Protein AF-A0AAN7K3E7-F1 (afdb_monomer)

pLDDT: mean 81.69, std 17.11, range [35.66, 95.12]

Mean predicted aligned error: 12.79 Å

Nearest PDB structures (foldseek):
  3ucs-assembly1_D  TM=9.337E-01  e=6.675E-03  Escherichia coli K-12
  3ucs-assembly1_C  TM=9.709E-01  e=1.373E-02  Escherichia coli K-12
  4j80-assembly2_D  TM=8.784E-01  e=2.300E-02  Thermus thermophilus HB8
  8j07-assembly1_u  TM=8.330E-01  e=2.549E-02  Homo sapiens
  8j07-assembly1_v  TM=8.304E-01  e=2.549E-02  Homo sapiens

Foldseek 3Di:
DDDDDDDDDDDDPPPDDPPPDDDPPVVVVVVVVVVVLLVVLLVCVVVLVLVVSQVSLVVVCVVCVVDLQSVLSNLQSQLSVQQDADLLRHRPLCSNLVHDPPDDLVSSVVSLVVSCVSLVVVRHVHPCSV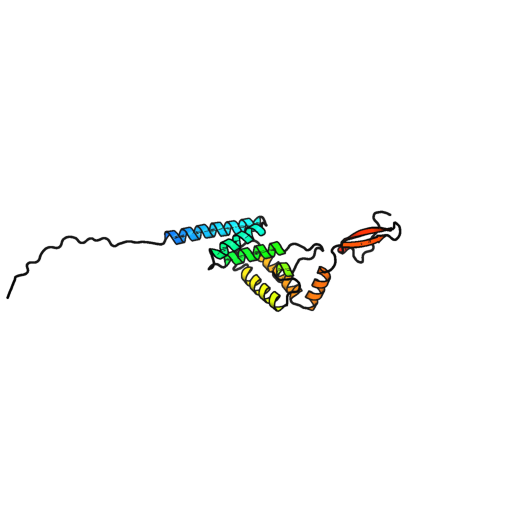VSNVSNVVSCVQCNDPVSVVVVSVSNPDDQWDWDADPPPRDIDIDGCVCPPPDDDDPVD

Sequence (189 aa):
MVVVMLPYHSPSNSRLPLMEFPPQQQIAADDDLMDIILHRCVELLTIRDFAKCRVYAIACRKMYSRHLWPLQALAVADVLAAGKRLANGHPDWYAILLAEKYAQLDALRSNFMKLIYLLDPRANKFPFSHSAMESVMMAWRVLSDPTSKEKYDMEVAAPATFYTLCPYCHYIIEYEFVYKDLCLQCPIC

Radius of gyration: 32.18 Å; Cα contacts (8 Å, |Δi|>4): 181; chains: 1; bounding box: 90×73×93 Å

Organism: NCBI:txid236973

Structure (mmCIF, N/CA/C/O backbone):
data_AF-A0AAN7K3E7-F1
#
_entry.id   AF-A0AAN7K3E7-F1
#
loop_
_atom_site.group_PDB
_atom_site.id
_atom_site.type_symbol
_atom_site.label_atom_id
_atom_site.label_alt_id
_atom_site.label_comp_id
_atom_site.label_asym_id
_atom_site.label_entity_id
_atom_site.label_seq_id
_atom_site.pdbx_PDB_ins_code
_atom_site.Cartn_x
_atom_site.Cartn_y
_atom_site.Cartn_z
_atom_site.occupancy
_atom_site.B_iso_or_equiv
_atom_site.auth_seq_id
_atom_site.auth_comp_id
_atom_site.auth_asym_id
_atom_site.auth_atom_id
_atom_site.pdbx_PDB_model_num
ATOM 1 N N . MET A 1 1 ? 54.327 -45.337 -66.193 1.00 41.38 1 MET A N 1
ATOM 2 C CA . MET A 1 1 ? 55.528 -45.321 -65.336 1.00 41.38 1 MET A CA 1
ATOM 3 C C . MET A 1 1 ? 56.244 -44.004 -65.612 1.00 41.38 1 MET A C 1
ATOM 5 O O . MET A 1 1 ? 56.538 -43.739 -66.766 1.00 41.38 1 MET A O 1
ATOM 9 N N . VAL A 1 2 ? 56.404 -43.187 -64.565 1.00 36.59 2 VAL A N 1
ATOM 10 C CA . VAL A 1 2 ? 57.160 -41.918 -64.464 1.00 36.59 2 VAL A CA 1
ATOM 11 C C . VAL A 1 2 ? 56.713 -40.742 -65.354 1.00 36.59 2 VAL A C 1
ATOM 13 O O . VAL A 1 2 ? 57.234 -40.528 -66.441 1.00 36.59 2 VAL A O 1
ATOM 16 N N . VAL A 1 3 ? 55.804 -39.911 -64.828 1.00 39.75 3 VAL A N 1
ATOM 17 C CA . VAL A 1 3 ? 55.690 -38.496 -65.224 1.00 39.75 3 VAL A CA 1
ATOM 18 C C . VAL A 1 3 ? 56.328 -37.671 -64.109 1.00 39.75 3 VAL A C 1
ATOM 20 O O . VAL A 1 3 ? 55.972 -37.808 -62.940 1.00 39.75 3 VAL A O 1
ATOM 23 N N . VAL A 1 4 ? 57.330 -36.884 -64.486 1.00 42.38 4 VAL A N 1
ATOM 24 C CA . VAL A 1 4 ? 58.170 -36.059 -63.615 1.00 42.38 4 VAL A CA 1
ATOM 25 C C . VAL A 1 4 ? 57.360 -34.844 -63.150 1.00 42.38 4 VAL A C 1
ATOM 27 O O . VAL A 1 4 ? 56.942 -34.032 -63.970 1.00 42.38 4 VAL A O 1
ATOM 30 N N . MET A 1 5 ? 57.124 -34.722 -61.841 1.00 38.75 5 MET A N 1
ATOM 31 C CA . MET A 1 5 ? 56.510 -33.540 -61.226 1.00 38.75 5 MET A CA 1
ATOM 32 C C . MET A 1 5 ? 57.589 -32.475 -60.990 1.00 38.75 5 MET A C 1
ATOM 34 O O . MET A 1 5 ? 58.449 -32.643 -60.127 1.00 38.75 5 MET A O 1
ATOM 38 N N . LEU A 1 6 ? 57.548 -31.385 -61.758 1.00 41.97 6 LEU A N 1
ATOM 39 C CA . LEU A 1 6 ? 58.288 -30.155 -61.455 1.00 41.97 6 LEU A CA 1
ATOM 40 C C . LEU A 1 6 ? 57.527 -29.321 -60.404 1.00 41.97 6 LEU A C 1
ATOM 42 O O . LEU A 1 6 ? 56.294 -29.330 -60.404 1.00 41.97 6 LEU A O 1
ATOM 46 N N . PRO A 1 7 ? 58.227 -28.578 -59.524 1.00 41.50 7 PRO A N 1
ATOM 47 C CA . PRO A 1 7 ? 57.599 -27.795 -58.467 1.00 41.50 7 PRO A CA 1
ATOM 48 C C . PRO A 1 7 ? 57.036 -26.490 -59.042 1.00 41.50 7 PRO A C 1
ATOM 50 O O . PRO A 1 7 ? 57.784 -25.589 -59.419 1.00 41.50 7 PRO A O 1
ATOM 53 N N . TYR A 1 8 ? 55.708 -26.384 -59.113 1.00 35.66 8 TYR A N 1
ATOM 54 C CA . TYR A 1 8 ? 55.040 -25.145 -59.501 1.00 35.66 8 TYR A CA 1
ATOM 55 C C . TYR A 1 8 ? 54.843 -24.225 -58.293 1.00 35.66 8 TYR A C 1
ATOM 57 O O . TYR A 1 8 ? 54.349 -24.621 -57.240 1.00 35.66 8 TYR A O 1
ATOM 65 N N . HIS A 1 9 ? 55.274 -22.987 -58.507 1.00 40.22 9 HIS A N 1
ATOM 66 C CA . HIS A 1 9 ? 55.192 -21.820 -57.645 1.00 40.22 9 HIS A CA 1
ATOM 67 C C . HIS A 1 9 ? 53.830 -21.608 -56.976 1.00 40.22 9 HIS A C 1
ATOM 69 O O . HIS A 1 9 ? 52.780 -21.623 -57.617 1.00 40.22 9 HIS A O 1
ATOM 75 N N . SER A 1 10 ? 53.903 -21.253 -55.697 1.00 44.66 10 SER A N 1
ATOM 76 C CA . SER A 1 10 ? 52.889 -20.528 -54.941 1.00 44.66 10 SER A CA 1
ATOM 77 C C . SER A 1 10 ? 52.660 -19.135 -55.540 1.00 44.66 10 SER A C 1
ATOM 79 O O . SER A 1 10 ? 53.629 -18.424 -55.812 1.00 44.66 10 SER A O 1
ATOM 81 N N . PRO A 1 11 ? 51.404 -18.671 -55.598 1.00 40.12 11 PRO A N 1
ATOM 82 C CA . PRO A 1 11 ? 51.151 -17.280 -55.261 1.00 40.12 11 PRO A CA 1
ATOM 83 C C . PRO A 1 11 ? 50.063 -17.169 -54.187 1.00 40.12 11 PRO A C 1
ATOM 85 O O . PRO A 1 11 ? 48.955 -17.680 -54.324 1.00 40.12 11 PRO A O 1
ATOM 88 N N . SER A 1 12 ? 50.426 -16.477 -53.104 1.00 46.78 12 SER A N 1
ATOM 89 C CA . SER A 1 12 ? 49.565 -15.562 -52.344 1.00 46.78 12 SER A CA 1
ATOM 90 C C . SER A 1 12 ? 48.096 -15.969 -52.161 1.00 46.78 12 SER A C 1
ATOM 92 O O . SER A 1 12 ? 47.214 -15.494 -52.874 1.00 46.78 12 SER A O 1
ATOM 94 N N . ASN A 1 13 ? 47.814 -16.751 -51.117 1.00 39.47 13 ASN A N 1
ATOM 95 C CA . ASN A 1 13 ? 46.474 -16.833 -50.540 1.00 39.47 13 ASN A CA 1
ATOM 96 C C . ASN A 1 13 ? 46.452 -16.097 -49.194 1.00 39.47 13 ASN A C 1
ATOM 98 O O . ASN A 1 13 ? 46.364 -16.710 -48.135 1.00 39.47 13 ASN A O 1
ATOM 102 N N . SER A 1 14 ? 46.559 -14.768 -49.222 1.00 45.28 14 SER A N 1
ATOM 103 C CA . SER A 1 14 ? 46.185 -13.928 -48.082 1.00 45.28 14 SER A CA 1
ATOM 104 C C . SER A 1 14 ? 44.674 -13.683 -48.126 1.00 45.28 14 SER A C 1
ATOM 106 O O . SER A 1 14 ? 44.214 -12.574 -48.398 1.00 45.28 14 SER A O 1
ATOM 108 N N . ARG A 1 15 ? 43.882 -14.737 -47.892 1.00 47.56 15 ARG A N 1
ATOM 109 C CA . ARG A 1 15 ? 42.494 -14.566 -47.451 1.00 47.56 15 ARG A CA 1
ATOM 110 C C . ARG A 1 15 ? 42.555 -14.131 -45.994 1.00 47.56 15 ARG A C 1
ATOM 112 O O . ARG A 1 15 ? 42.812 -14.942 -45.110 1.00 47.56 15 ARG A O 1
ATOM 119 N N . LEU A 1 16 ? 42.383 -12.829 -45.783 1.00 44.78 16 LEU A N 1
ATOM 120 C CA . LEU A 1 16 ? 42.124 -12.255 -44.468 1.00 44.78 16 LEU A CA 1
ATOM 121 C C . LEU A 1 16 ? 40.959 -13.023 -43.808 1.00 44.78 16 LEU A C 1
ATOM 123 O O . LEU A 1 16 ? 39.992 -13.349 -44.504 1.00 44.78 16 LEU A O 1
ATOM 127 N N . PRO A 1 17 ? 41.036 -13.341 -42.505 1.00 42.59 17 PRO A N 1
ATOM 128 C CA . PRO A 1 17 ? 39.961 -14.036 -41.814 1.00 42.59 17 PRO A CA 1
ATOM 129 C C . PRO A 1 17 ? 38.707 -13.162 -41.788 1.00 42.59 17 PRO A C 1
ATOM 131 O O . PRO A 1 17 ? 38.793 -11.954 -41.570 1.00 42.59 17 PRO A O 1
ATOM 134 N N . LEU A 1 18 ? 37.546 -13.788 -41.972 1.00 46.84 18 LEU A N 1
ATOM 135 C CA . LEU A 1 18 ? 36.248 -13.203 -41.654 1.00 46.84 18 LEU A CA 1
ATOM 136 C C . LEU A 1 18 ? 36.244 -12.787 -40.173 1.00 46.84 18 LEU A C 1
ATOM 138 O O . LEU A 1 18 ? 36.056 -13.623 -39.294 1.00 46.84 18 LEU A O 1
ATOM 142 N N . MET A 1 19 ? 36.464 -11.503 -39.892 1.00 39.31 19 MET A N 1
ATOM 143 C CA . MET A 1 19 ? 36.042 -10.887 -38.635 1.00 39.31 19 MET A CA 1
ATOM 144 C C . MET A 1 19 ? 34.574 -10.492 -38.787 1.00 39.31 19 MET A C 1
ATOM 146 O O . MET A 1 19 ? 34.240 -9.327 -38.985 1.00 39.31 19 MET A O 1
ATOM 150 N N . GLU A 1 20 ? 33.687 -11.481 -38.710 1.00 40.28 20 GLU A N 1
ATOM 151 C CA . GLU A 1 20 ? 32.336 -11.204 -38.235 1.00 40.28 20 GLU A CA 1
ATOM 152 C C . GLU A 1 20 ? 32.424 -11.021 -36.718 1.00 40.28 20 GLU A C 1
ATOM 154 O O . GLU A 1 20 ? 32.496 -11.986 -35.962 1.00 40.28 20 GLU A O 1
ATOM 159 N N . PHE A 1 21 ? 32.463 -9.768 -36.270 1.00 46.81 21 PHE A N 1
ATOM 160 C CA . PHE A 1 21 ? 32.106 -9.430 -34.897 1.00 46.81 21 PHE A CA 1
ATOM 161 C C . PHE A 1 21 ? 30.632 -9.032 -34.872 1.00 46.81 21 PHE A C 1
ATOM 163 O O . PHE A 1 21 ? 30.253 -8.024 -35.468 1.00 46.81 21 PHE A O 1
ATOM 170 N N . PRO A 1 22 ? 29.794 -9.803 -34.171 1.00 48.09 22 PRO A N 1
ATOM 171 C CA . PRO A 1 22 ? 28.930 -9.183 -33.160 1.00 48.09 22 PRO A CA 1
ATOM 172 C C . PRO A 1 22 ? 28.848 -10.060 -31.886 1.00 48.09 22 PRO A C 1
ATOM 174 O O . PRO A 1 22 ? 29.102 -11.260 -31.984 1.00 48.09 22 PRO A O 1
ATOM 177 N N . PRO A 1 23 ? 28.507 -9.546 -30.677 1.00 46.34 23 PRO A N 1
ATOM 178 C CA . PRO A 1 23 ? 27.752 -8.325 -30.385 1.00 46.34 23 PRO A CA 1
ATOM 179 C C . PRO A 1 23 ? 28.318 -7.555 -29.162 1.00 46.34 23 PRO A C 1
ATOM 181 O O . PRO A 1 23 ? 27.872 -7.757 -28.036 1.00 46.34 23 PRO A O 1
ATOM 184 N N . GLN A 1 24 ? 29.287 -6.652 -29.335 1.00 47.62 24 GLN A N 1
ATOM 185 C CA . GLN A 1 24 ? 29.692 -5.763 -28.223 1.00 47.62 24 GLN A CA 1
ATOM 186 C C . GLN A 1 24 ? 28.879 -4.456 -28.177 1.00 47.62 24 GLN A C 1
ATOM 188 O O . GLN A 1 24 ? 28.712 -3.879 -27.109 1.00 47.62 24 GLN A O 1
ATOM 193 N N . GLN A 1 25 ? 28.280 -4.029 -29.296 1.00 46.00 25 GLN A N 1
ATOM 194 C CA . GLN A 1 25 ? 27.441 -2.820 -29.358 1.00 46.00 25 GLN A CA 1
ATOM 195 C C . GLN A 1 25 ? 26.026 -2.990 -28.786 1.00 46.00 25 G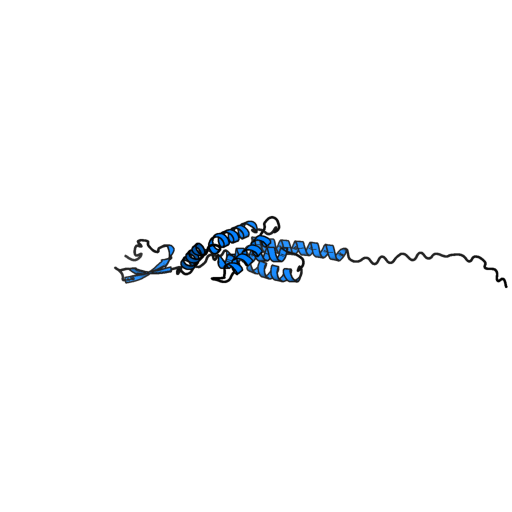LN A C 1
ATOM 197 O O . GLN A 1 25 ? 25.390 -1.996 -28.455 1.00 46.00 25 GLN A O 1
ATOM 202 N N . GLN A 1 26 ? 25.536 -4.222 -28.632 1.00 45.25 26 GLN A N 1
ATOM 203 C CA . GLN A 1 26 ? 24.213 -4.480 -28.047 1.00 45.25 26 GLN A CA 1
ATOM 204 C C . GLN A 1 26 ? 24.229 -4.443 -26.514 1.00 45.25 26 GLN A C 1
ATOM 206 O O . GLN A 1 26 ? 23.269 -3.987 -25.912 1.00 45.25 26 GLN A O 1
ATOM 211 N N . ILE A 1 27 ? 25.337 -4.854 -25.887 1.00 48.31 27 ILE A N 1
ATOM 212 C CA . ILE A 1 27 ? 25.463 -4.914 -24.421 1.00 48.31 27 ILE A CA 1
ATOM 213 C C . ILE A 1 27 ? 25.607 -3.502 -23.825 1.00 48.31 27 ILE A C 1
ATOM 215 O O . ILE A 1 27 ? 24.982 -3.199 -22.818 1.00 48.31 27 ILE A O 1
ATOM 219 N N . ALA A 1 28 ? 26.363 -2.612 -24.480 1.00 50.25 28 ALA A N 1
ATOM 220 C CA . ALA A 1 28 ? 26.551 -1.235 -24.011 1.00 50.25 28 ALA A CA 1
ATOM 221 C C . ALA A 1 28 ? 25.275 -0.375 -24.119 1.00 50.25 28 ALA A C 1
ATOM 223 O O . ALA A 1 28 ? 24.967 0.387 -23.210 1.00 50.25 28 ALA A O 1
ATOM 224 N N . ALA A 1 29 ? 24.500 -0.529 -25.200 1.00 55.78 29 ALA A N 1
ATOM 225 C CA . ALA A 1 29 ? 23.248 0.211 -25.377 1.00 55.78 29 ALA A CA 1
ATOM 226 C C . ALA A 1 29 ? 22.152 -0.223 -24.383 1.00 55.78 29 ALA A C 1
ATOM 228 O O . ALA A 1 29 ? 21.331 0.600 -23.975 1.00 55.78 29 ALA A O 1
ATOM 229 N N . ASP A 1 30 ? 22.145 -1.499 -23.984 1.00 59.09 30 ASP A N 1
ATOM 230 C CA . ASP A 1 30 ? 21.208 -2.023 -22.986 1.00 59.09 30 ASP A CA 1
ATOM 231 C C . ASP A 1 30 ? 21.541 -1.539 -21.561 1.00 59.09 30 ASP A C 1
ATOM 233 O O . ASP A 1 30 ? 20.615 -1.252 -20.797 1.00 59.09 30 ASP A O 1
ATOM 237 N N . ASP A 1 31 ? 22.827 -1.395 -21.214 1.00 65.00 31 ASP A N 1
ATOM 238 C CA . ASP A 1 31 ? 23.269 -0.855 -19.916 1.00 65.00 31 ASP A CA 1
ATOM 239 C C . ASP A 1 31 ? 22.975 0.654 -19.794 1.00 65.00 31 ASP A C 1
ATOM 241 O O . ASP A 1 31 ? 22.405 1.087 -18.790 1.00 65.00 31 ASP A O 1
ATOM 245 N N . ASP A 1 32 ? 23.233 1.445 -20.843 1.00 78.00 32 ASP A N 1
ATOM 246 C CA . ASP A 1 32 ? 22.889 2.877 -20.871 1.00 78.00 32 ASP A CA 1
ATOM 247 C C . ASP A 1 32 ? 21.369 3.098 -20.754 1.00 78.00 32 ASP A C 1
ATOM 249 O O . ASP A 1 32 ? 20.894 3.987 -20.038 1.00 78.00 32 ASP A O 1
ATOM 253 N N . LEU A 1 33 ? 20.573 2.262 -21.431 1.00 81.19 33 LEU A N 1
ATOM 254 C CA . LEU A 1 33 ? 19.117 2.296 -21.326 1.00 81.19 33 LEU A CA 1
ATOM 255 C C . LEU A 1 33 ? 18.645 1.902 -19.920 1.00 81.19 33 LEU A C 1
ATOM 257 O O . LEU A 1 33 ? 17.706 2.508 -19.398 1.00 81.19 33 LEU A O 1
ATOM 261 N N . MET A 1 34 ? 19.287 0.916 -19.289 1.00 82.06 34 MET A N 1
ATOM 262 C CA . MET A 1 34 ? 18.964 0.500 -17.925 1.00 82.06 34 MET A CA 1
ATOM 263 C C . MET A 1 34 ? 19.190 1.637 -16.927 1.00 82.06 34 MET A C 1
ATOM 265 O O . MET A 1 34 ? 18.309 1.897 -16.105 1.00 82.06 34 MET A O 1
ATOM 269 N N . ASP A 1 35 ? 20.303 2.360 -17.035 1.00 84.75 35 ASP A N 1
ATOM 270 C CA . ASP A 1 35 ? 20.601 3.504 -16.171 1.00 84.75 35 ASP A CA 1
ATOM 271 C C . ASP A 1 35 ? 19.594 4.648 -16.356 1.00 84.75 35 ASP A C 1
ATOM 273 O O . ASP A 1 35 ? 19.114 5.219 -15.371 1.00 84.75 35 ASP A O 1
ATOM 277 N N . ILE A 1 36 ? 19.176 4.930 -17.596 1.00 86.88 36 ILE A N 1
ATOM 278 C CA . ILE A 1 36 ? 18.116 5.911 -17.886 1.00 86.88 36 ILE A CA 1
ATOM 279 C C . ILE A 1 36 ? 16.799 5.513 -17.201 1.00 86.88 36 ILE A C 1
ATOM 281 O O . ILE A 1 36 ? 16.122 6.346 -16.589 1.00 86.88 36 ILE A O 1
ATOM 285 N N . ILE A 1 37 ? 16.428 4.235 -17.283 1.00 87.50 37 ILE A N 1
ATOM 286 C CA . ILE A 1 37 ? 15.191 3.710 -16.699 1.00 87.50 37 ILE A CA 1
ATOM 287 C C . ILE A 1 37 ? 15.249 3.743 -15.166 1.00 87.50 37 ILE A C 1
ATOM 289 O O . ILE A 1 37 ? 14.277 4.147 -14.517 1.00 87.50 37 ILE A O 1
ATOM 293 N N . LEU A 1 38 ? 16.384 3.363 -14.574 1.00 89.44 38 LEU A N 1
ATOM 294 C CA . LEU A 1 38 ? 16.612 3.440 -13.131 1.00 89.44 38 LEU A CA 1
ATOM 295 C C . LEU A 1 38 ? 16.514 4.885 -12.639 1.00 89.44 38 LEU A C 1
ATOM 297 O O . LEU A 1 38 ? 15.780 5.152 -11.685 1.00 89.44 38 LEU A O 1
ATOM 301 N N . HIS A 1 39 ? 17.175 5.822 -13.322 1.00 90.88 39 HIS A N 1
ATOM 302 C CA . HIS A 1 39 ? 17.102 7.246 -13.008 1.00 90.88 39 HIS A CA 1
ATOM 303 C C . HIS A 1 39 ? 15.656 7.753 -13.054 1.00 90.88 39 HIS A C 1
ATOM 305 O O . HIS A 1 39 ? 15.208 8.453 -12.144 1.00 90.88 39 HIS A O 1
ATOM 311 N N . ARG A 1 40 ? 14.881 7.347 -14.067 1.00 91.31 40 ARG A N 1
ATOM 312 C CA . ARG A 1 40 ? 13.475 7.748 -14.180 1.00 91.31 40 ARG A CA 1
ATOM 313 C C . ARG A 1 40 ? 12.615 7.215 -13.033 1.00 91.31 40 ARG A C 1
ATOM 315 O O . ARG A 1 40 ? 11.770 7.946 -12.524 1.00 91.31 40 ARG A O 1
ATOM 322 N N . CYS A 1 41 ? 12.826 5.973 -12.599 1.00 91.44 41 CYS A N 1
ATOM 323 C CA . CYS A 1 41 ? 12.154 5.421 -11.418 1.00 91.44 41 CYS A CA 1
ATOM 324 C C . CYS A 1 41 ? 12.498 6.211 -10.148 1.00 91.44 41 CYS A C 1
ATOM 326 O O . CYS A 1 41 ? 11.603 6.543 -9.373 1.00 91.44 41 CYS A O 1
ATOM 328 N N . VAL A 1 42 ? 13.776 6.547 -9.951 1.00 92.81 42 VAL A N 1
ATOM 329 C CA . VAL A 1 42 ? 14.227 7.364 -8.813 1.00 92.81 42 VAL A CA 1
ATOM 330 C C . VAL A 1 42 ? 13.534 8.725 -8.824 1.00 92.81 42 VAL A C 1
ATOM 332 O O . VAL A 1 42 ? 12.974 9.122 -7.807 1.00 92.81 42 VAL A O 1
ATOM 335 N N . GLU A 1 43 ? 13.498 9.401 -9.970 1.00 93.69 43 GLU A N 1
ATOM 336 C CA . GLU A 1 43 ? 12.829 10.695 -10.132 1.00 93.69 43 GLU A CA 1
ATOM 337 C C . GLU A 1 43 ? 11.323 10.618 -9.829 1.00 93.69 43 GLU A C 1
ATOM 339 O O . GLU A 1 43 ? 10.786 11.448 -9.102 1.00 93.69 43 GLU A O 1
ATOM 344 N N . LEU A 1 44 ? 10.625 9.596 -10.337 1.00 92.81 44 LEU A N 1
ATOM 345 C CA . LEU A 1 44 ? 9.194 9.412 -10.068 1.00 92.81 44 LEU A CA 1
ATOM 346 C C . LEU A 1 44 ? 8.913 9.169 -8.576 1.00 92.81 44 LEU A C 1
ATOM 348 O O . LEU A 1 44 ? 7.919 9.667 -8.040 1.00 92.81 44 LEU A O 1
ATOM 352 N N . LEU A 1 45 ? 9.794 8.434 -7.891 1.00 92.06 45 LEU A N 1
ATOM 353 C CA . LEU A 1 45 ? 9.695 8.207 -6.451 1.00 92.06 45 LEU A CA 1
ATOM 354 C C . LEU A 1 45 ? 9.980 9.482 -5.645 1.00 92.06 45 LEU A C 1
ATOM 356 O O . LEU A 1 45 ? 9.273 9.739 -4.670 1.00 92.06 45 LEU A O 1
ATOM 360 N N . THR A 1 46 ? 10.959 10.305 -6.039 1.00 92.50 46 THR A N 1
ATOM 361 C CA . THR A 1 46 ? 11.282 11.559 -5.331 1.00 92.50 46 THR A CA 1
ATOM 362 C C . THR A 1 46 ? 10.172 12.596 -5.450 1.00 92.50 46 THR A C 1
ATOM 364 O O . THR A 1 46 ? 9.850 13.243 -4.454 1.00 92.50 46 THR A O 1
ATOM 367 N N . ILE A 1 47 ? 9.506 12.697 -6.605 1.00 94.31 47 ILE A N 1
ATOM 368 C CA . ILE A 1 47 ? 8.317 13.555 -6.774 1.00 94.31 47 ILE A CA 1
ATOM 369 C C . ILE A 1 47 ? 7.038 12.954 -6.161 1.00 94.31 47 ILE A C 1
ATOM 371 O O . ILE A 1 47 ? 5.971 13.558 -6.252 1.00 94.31 47 ILE A O 1
ATOM 375 N N . ARG A 1 48 ? 7.129 11.772 -5.530 1.00 89.75 48 ARG A N 1
ATOM 376 C CA . ARG A 1 48 ? 6.015 11.021 -4.921 1.00 89.75 48 ARG A CA 1
ATOM 377 C C . ARG A 1 48 ? 4.902 10.637 -5.905 1.00 89.75 48 ARG A C 1
ATOM 379 O O . ARG A 1 48 ? 3.761 10.409 -5.497 1.00 89.75 48 ARG A O 1
ATOM 386 N N . ASP A 1 49 ? 5.222 10.506 -7.192 1.00 93.12 49 ASP A N 1
ATOM 387 C CA . ASP A 1 49 ? 4.293 10.014 -8.213 1.00 93.12 49 ASP A CA 1
ATOM 388 C C . ASP A 1 49 ? 4.358 8.482 -8.298 1.00 93.12 49 ASP A C 1
ATOM 390 O O . ASP A 1 49 ? 4.868 7.870 -9.245 1.00 93.12 49 ASP A O 1
ATOM 394 N N . PHE A 1 50 ? 3.837 7.843 -7.250 1.00 92.44 50 PHE A N 1
ATOM 395 C CA . PHE A 1 50 ? 3.854 6.388 -7.107 1.00 92.44 50 PHE A CA 1
ATOM 396 C C . PHE A 1 50 ? 3.019 5.686 -8.184 1.00 92.44 50 PHE A C 1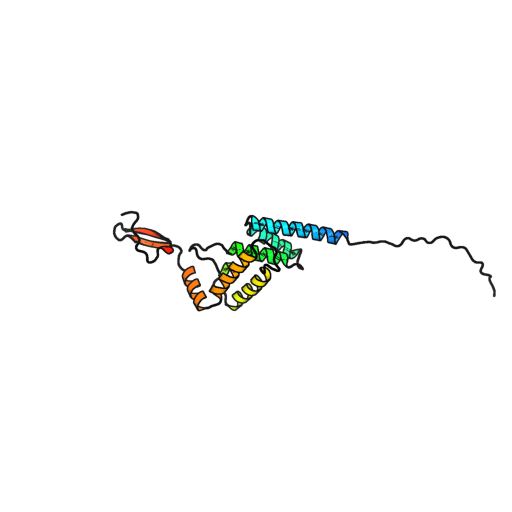
ATOM 398 O O . PHE A 1 50 ? 3.361 4.584 -8.607 1.00 92.44 50 PHE A O 1
ATOM 405 N N . ALA A 1 51 ? 1.954 6.329 -8.673 1.00 91.94 51 ALA A N 1
ATOM 406 C CA . ALA A 1 51 ? 1.088 5.765 -9.704 1.00 91.94 51 ALA A CA 1
ATOM 407 C C . ALA A 1 51 ? 1.829 5.616 -11.039 1.00 91.94 51 ALA A C 1
ATOM 409 O O . ALA A 1 51 ? 1.799 4.540 -11.643 1.00 91.94 51 ALA A O 1
ATOM 410 N N . LYS A 1 52 ? 2.548 6.659 -11.478 1.00 92.19 52 LYS A N 1
ATOM 411 C CA . LYS A 1 52 ? 3.376 6.568 -12.688 1.00 92.19 52 LYS A CA 1
ATOM 412 C C . LYS A 1 52 ? 4.539 5.604 -12.499 1.00 92.19 52 LYS A C 1
ATOM 414 O O . LYS A 1 52 ? 4.775 4.784 -13.385 1.00 92.19 52 LYS A O 1
ATOM 419 N N . CYS A 1 53 ? 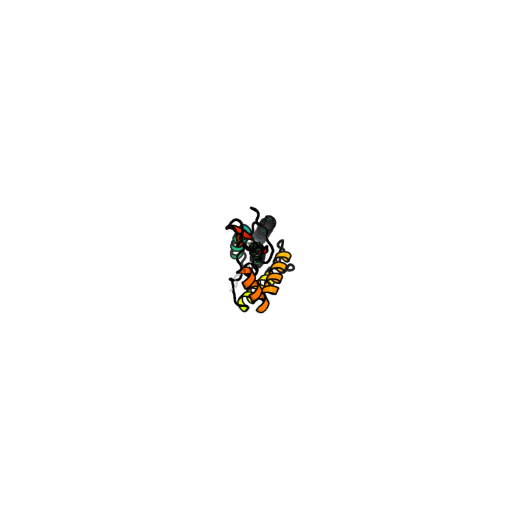5.214 5.647 -11.345 1.00 92.81 53 CYS A N 1
ATOM 420 C CA . CYS A 1 53 ? 6.307 4.721 -11.039 1.00 92.81 53 CYS A CA 1
ATOM 421 C C . CYS A 1 53 ? 5.851 3.259 -11.134 1.00 92.81 53 CYS A C 1
ATOM 423 O O . CYS A 1 53 ? 6.533 2.433 -11.735 1.00 92.81 53 CYS A O 1
ATOM 425 N N . ARG A 1 54 ? 4.663 2.944 -10.611 1.00 92.56 54 ARG A N 1
ATOM 426 C CA . ARG A 1 54 ? 4.069 1.604 -10.647 1.00 92.56 54 ARG A CA 1
ATOM 427 C C . ARG A 1 54 ? 3.841 1.104 -12.073 1.00 92.56 54 ARG A C 1
ATOM 429 O O . ARG A 1 54 ? 4.288 0.013 -12.420 1.00 92.56 54 ARG A O 1
ATOM 436 N N . VAL A 1 55 ? 3.172 1.897 -12.912 1.00 91.50 55 VAL A N 1
ATOM 437 C CA . VAL A 1 55 ? 2.907 1.531 -14.318 1.00 91.50 55 VAL A CA 1
ATOM 438 C C . VAL A 1 55 ? 4.219 1.330 -15.076 1.00 91.50 55 VAL A C 1
ATOM 440 O O . VAL A 1 55 ? 4.375 0.349 -15.805 1.00 91.50 55 VAL A O 1
ATOM 443 N N . TYR A 1 56 ? 5.179 2.225 -14.852 1.00 90.19 56 TYR A N 1
ATOM 444 C CA . TYR A 1 56 ? 6.490 2.167 -15.481 1.00 90.19 56 TYR A CA 1
ATOM 445 C C . TYR A 1 56 ? 7.283 0.922 -15.051 1.00 90.19 56 TYR A C 1
ATOM 447 O O . TYR A 1 56 ? 7.769 0.178 -15.903 1.00 90.19 56 TYR A O 1
ATOM 455 N N . ALA A 1 57 ? 7.325 0.613 -13.753 1.00 90.75 57 ALA A N 1
ATOM 456 C CA . ALA A 1 57 ? 7.984 -0.576 -13.215 1.00 90.75 57 ALA A CA 1
ATOM 457 C C . ALA A 1 57 ? 7.358 -1.885 -13.733 1.00 90.75 57 ALA A C 1
ATOM 459 O O . ALA A 1 57 ? 8.075 -2.833 -14.059 1.00 90.75 57 ALA A O 1
ATOM 460 N N . ILE A 1 58 ? 6.028 -1.940 -13.890 1.00 91.38 58 ILE A N 1
ATOM 461 C CA . ILE A 1 58 ? 5.330 -3.099 -14.476 1.00 91.38 58 ILE A CA 1
ATOM 462 C C . ILE A 1 58 ? 5.713 -3.296 -15.947 1.00 91.38 58 ILE A C 1
ATOM 464 O O . ILE A 1 58 ? 5.918 -4.437 -16.375 1.00 91.38 58 ILE A O 1
ATOM 468 N N . ALA A 1 59 ? 5.814 -2.213 -16.723 1.00 89.62 59 ALA A N 1
ATOM 469 C CA . ALA A 1 59 ? 6.271 -2.279 -18.109 1.00 89.62 59 ALA A CA 1
ATOM 470 C C . ALA A 1 59 ? 7.718 -2.791 -18.182 1.00 89.62 59 ALA A C 1
ATOM 472 O O . ALA A 1 59 ? 8.010 -3.723 -18.934 1.00 89.62 59 ALA A O 1
ATOM 473 N N . CYS A 1 60 ? 8.590 -2.266 -17.321 1.00 88.25 60 CYS A N 1
ATOM 474 C CA . CYS A 1 60 ? 9.987 -2.673 -17.245 1.00 88.25 60 CYS A CA 1
ATOM 475 C C . CYS A 1 60 ? 10.159 -4.131 -16.822 1.00 88.25 60 CYS A C 1
ATOM 477 O O . CYS A 1 60 ? 11.012 -4.819 -17.365 1.00 88.25 60 CYS A O 1
ATOM 479 N N . ARG A 1 61 ? 9.317 -4.655 -15.925 1.00 89.94 61 ARG A N 1
ATOM 480 C CA . ARG A 1 61 ? 9.358 -6.068 -15.517 1.00 89.94 61 ARG A CA 1
ATOM 481 C C . ARG A 1 61 ? 9.235 -7.032 -16.702 1.00 89.94 61 ARG A C 1
ATOM 483 O O . ARG A 1 61 ? 9.816 -8.111 -16.665 1.00 89.94 61 ARG A O 1
ATOM 490 N N . LYS A 1 62 ? 8.472 -6.667 -17.740 1.00 85.50 62 LYS A N 1
ATOM 491 C CA . LYS A 1 62 ? 8.329 -7.495 -18.950 1.00 85.50 62 LYS A CA 1
ATOM 492 C C . LYS A 1 62 ? 9.607 -7.504 -19.789 1.00 85.50 62 LYS A C 1
ATOM 494 O O . LYS A 1 62 ? 9.966 -8.554 -20.307 1.00 85.50 62 LYS A O 1
ATOM 499 N N . MET A 1 63 ? 10.273 -6.356 -19.893 1.00 83.12 63 MET A N 1
ATOM 500 C CA . MET A 1 63 ? 11.507 -6.190 -20.670 1.00 83.12 63 MET A CA 1
ATOM 501 C C . MET A 1 63 ? 12.733 -6.745 -19.928 1.00 83.12 63 MET A C 1
ATOM 503 O O . MET A 1 63 ? 13.598 -7.369 -20.529 1.00 83.12 63 MET A O 1
ATOM 507 N N . TYR A 1 64 ? 12.764 -6.594 -18.603 1.00 82.31 64 TYR A N 1
ATOM 508 C CA . TYR A 1 64 ? 13.885 -6.930 -17.726 1.00 82.31 64 TYR A CA 1
ATOM 509 C C . TYR A 1 64 ? 13.540 -8.084 -16.775 1.00 82.31 64 TYR A C 1
ATOM 511 O O . TYR A 1 64 ? 13.755 -7.992 -15.568 1.00 82.31 64 TYR A O 1
ATOM 519 N N . SER A 1 65 ? 13.008 -9.195 -17.299 1.00 82.12 65 SER A N 1
ATOM 520 C CA . SER A 1 65 ? 12.532 -10.328 -16.477 1.00 82.12 65 SER A CA 1
ATOM 521 C C . SER A 1 65 ? 13.616 -10.998 -15.623 1.00 82.12 65 SER A C 1
ATOM 523 O O . SER A 1 65 ? 13.307 -11.644 -14.624 1.00 82.12 65 SER A O 1
ATOM 525 N N . ARG A 1 66 ? 14.887 -10.842 -16.009 1.00 85.38 66 ARG A N 1
ATOM 526 C CA . ARG A 1 66 ? 16.057 -11.376 -15.296 1.00 85.38 66 ARG A CA 1
ATOM 527 C C . ARG A 1 66 ? 16.524 -10.483 -14.148 1.00 85.38 66 ARG A C 1
ATOM 529 O O . ARG A 1 66 ? 17.331 -10.924 -13.335 1.00 85.38 66 ARG A O 1
ATOM 536 N N . HIS A 1 67 ? 16.043 -9.244 -14.082 1.00 86.56 67 HIS A N 1
ATOM 537 C CA . HIS A 1 67 ? 16.478 -8.272 -13.089 1.00 86.56 67 HIS A CA 1
ATOM 538 C C . HIS A 1 67 ? 15.450 -8.126 -11.969 1.00 86.56 67 HIS A C 1
ATOM 540 O O . HIS A 1 67 ? 14.241 -8.144 -12.191 1.00 86.56 67 HIS A O 1
ATOM 546 N N . LEU A 1 68 ? 15.950 -7.932 -10.748 1.00 89.75 68 LEU A N 1
ATOM 547 C CA . LEU A 1 68 ? 15.117 -7.765 -9.558 1.00 89.75 68 LEU A CA 1
ATOM 548 C C . LEU A 1 68 ? 14.656 -6.312 -9.357 1.00 89.75 68 LEU A C 1
ATOM 550 O O . LEU A 1 68 ? 13.601 -6.075 -8.768 1.00 89.75 68 LEU A O 1
ATOM 554 N N . TRP A 1 69 ? 15.409 -5.341 -9.881 1.00 89.88 69 TRP A N 1
ATOM 555 C CA . TRP A 1 69 ? 15.154 -3.915 -9.669 1.00 89.88 69 TRP A CA 1
ATOM 556 C C . TRP A 1 69 ? 13.733 -3.448 -10.053 1.00 89.88 69 TRP A C 1
ATOM 558 O O . TRP A 1 69 ? 13.200 -2.614 -9.320 1.00 89.88 69 TRP A O 1
ATOM 568 N N . PRO A 1 70 ? 13.039 -3.971 -11.097 1.00 91.81 70 PRO A N 1
ATOM 569 C CA . PRO A 1 70 ? 11.679 -3.519 -11.401 1.00 91.81 70 PRO A CA 1
ATOM 570 C C . PRO A 1 70 ? 10.699 -3.892 -10.287 1.00 91.81 70 PRO A C 1
ATOM 572 O O . PRO A 1 70 ? 9.792 -3.128 -9.969 1.00 91.81 70 PRO A O 1
ATOM 575 N N . LEU A 1 71 ? 10.898 -5.057 -9.663 1.00 92.88 71 LEU A N 1
ATOM 576 C CA . LEU A 1 71 ? 10.102 -5.504 -8.520 1.00 92.88 71 LEU A CA 1
ATOM 577 C C . LEU A 1 71 ? 10.427 -4.696 -7.261 1.00 92.88 71 LEU A C 1
ATOM 579 O O . LEU A 1 71 ? 9.524 -4.402 -6.485 1.00 92.88 71 LEU A O 1
ATOM 583 N N . GLN A 1 72 ? 11.689 -4.304 -7.077 1.00 93.94 72 GLN A N 1
ATOM 584 C CA . GLN A 1 72 ? 12.115 -3.438 -5.974 1.00 93.94 72 GLN A CA 1
ATOM 585 C C . GLN A 1 72 ? 11.495 -2.037 -6.081 1.00 93.94 72 GLN A C 1
ATOM 587 O O . GLN A 1 72 ? 10.915 -1.553 -5.111 1.00 93.94 72 GLN A O 1
ATOM 592 N N . ALA A 1 73 ? 11.552 -1.414 -7.264 1.00 92.81 73 ALA A N 1
ATOM 593 C CA . ALA A 1 73 ? 10.904 -0.129 -7.533 1.00 92.81 73 ALA A CA 1
ATOM 594 C C . ALA A 1 73 ? 9.386 -0.208 -7.325 1.00 92.81 73 ALA A C 1
ATOM 596 O O . ALA A 1 73 ? 8.792 0.669 -6.697 1.00 92.81 73 ALA A O 1
ATOM 597 N N . LEU A 1 74 ? 8.766 -1.284 -7.822 1.00 93.81 74 LEU A N 1
ATOM 598 C CA . LEU A 1 74 ? 7.338 -1.539 -7.661 1.00 93.81 74 LEU A CA 1
ATOM 599 C C . LEU A 1 74 ? 6.949 -1.669 -6.183 1.00 93.81 74 LEU A C 1
ATOM 601 O O . LEU A 1 74 ? 6.003 -1.018 -5.756 1.00 93.81 74 LEU A O 1
ATOM 605 N N . ALA A 1 75 ? 7.700 -2.447 -5.398 1.00 94.62 75 ALA A N 1
ATOM 606 C CA . ALA A 1 75 ? 7.437 -2.635 -3.973 1.00 94.62 75 ALA A CA 1
ATOM 607 C C . ALA A 1 75 ? 7.526 -1.318 -3.191 1.00 94.62 75 ALA A C 1
ATOM 609 O O . ALA A 1 75 ? 6.659 -1.040 -2.365 1.00 94.62 75 ALA A O 1
ATOM 610 N N . VAL A 1 76 ? 8.532 -0.482 -3.476 1.00 94.38 76 VAL A N 1
ATOM 611 C CA . VAL A 1 76 ? 8.658 0.844 -2.850 1.00 94.38 76 VAL A CA 1
ATOM 612 C C . VAL A 1 76 ? 7.461 1.724 -3.216 1.00 94.38 76 VAL A C 1
ATOM 614 O O . VAL A 1 76 ? 6.845 2.316 -2.331 1.00 94.38 76 VAL A O 1
ATOM 617 N N . ALA A 1 77 ? 7.094 1.786 -4.498 1.00 94.62 77 ALA A N 1
ATOM 618 C CA . ALA A 1 77 ? 5.960 2.587 -4.952 1.00 94.62 77 ALA A CA 1
ATOM 619 C C . ALA A 1 77 ? 4.634 2.123 -4.327 1.00 94.62 77 ALA A C 1
ATOM 621 O O . ALA A 1 77 ? 3.868 2.957 -3.849 1.00 94.62 77 ALA A O 1
ATOM 622 N N . ASP A 1 78 ? 4.377 0.814 -4.298 1.00 93.69 78 ASP A N 1
ATOM 623 C CA . ASP A 1 78 ? 3.138 0.243 -3.770 1.00 93.69 78 ASP A CA 1
ATOM 624 C C . ASP A 1 78 ? 3.018 0.467 -2.249 1.00 93.69 78 ASP A C 1
ATOM 626 O O . ASP A 1 78 ? 1.973 0.922 -1.783 1.00 93.69 78 ASP A O 1
ATOM 630 N N . VAL A 1 79 ? 4.090 0.251 -1.475 1.00 94.19 79 VAL A N 1
ATOM 631 C CA . VAL A 1 79 ? 4.090 0.486 -0.018 1.00 94.19 79 VAL A CA 1
ATOM 632 C C . VAL A 1 79 ? 3.910 1.967 0.318 1.00 94.19 79 VAL A C 1
ATOM 634 O O . VAL A 1 79 ? 3.112 2.313 1.187 1.00 94.19 79 VAL A O 1
ATOM 637 N N . LEU A 1 80 ? 4.608 2.867 -0.378 1.00 92.00 80 LEU A N 1
ATOM 638 C CA . LEU A 1 80 ? 4.475 4.306 -0.130 1.00 92.00 80 LEU A CA 1
ATOM 639 C C . LEU A 1 80 ? 3.118 4.854 -0.582 1.00 92.00 80 LEU A C 1
ATOM 641 O O . LEU A 1 80 ? 2.582 5.764 0.054 1.00 92.00 80 LEU A O 1
ATOM 645 N N . ALA A 1 81 ? 2.538 4.295 -1.647 1.00 91.94 81 ALA A N 1
ATOM 646 C CA . ALA A 1 81 ? 1.174 4.606 -2.058 1.00 91.94 81 ALA A CA 1
ATOM 647 C C . ALA A 1 81 ? 0.144 4.121 -1.026 1.00 91.94 81 ALA A C 1
ATOM 649 O O . ALA A 1 81 ? -0.844 4.819 -0.786 1.00 91.94 81 ALA A O 1
ATOM 650 N N . ALA A 1 82 ? 0.391 2.961 -0.412 1.00 90.19 82 ALA A N 1
ATOM 651 C CA . ALA A 1 82 ? -0.432 2.386 0.646 1.00 90.19 82 ALA A CA 1
ATOM 652 C C . ALA A 1 82 ? -0.265 3.079 2.006 1.00 90.19 82 ALA A C 1
ATOM 654 O O . ALA A 1 82 ? -1.171 3.028 2.827 1.00 90.19 82 ALA A O 1
ATOM 655 N N . GLY A 1 83 ? 0.837 3.801 2.229 1.00 82.81 83 GLY A N 1
ATOM 656 C CA . GLY A 1 83 ? 1.078 4.597 3.439 1.00 82.81 83 GLY A CA 1
ATOM 657 C C . GLY A 1 83 ? 0.122 5.783 3.648 1.00 82.81 83 GLY A C 1
ATOM 658 O O . GLY A 1 83 ? 0.327 6.581 4.564 1.00 82.81 83 GLY A O 1
ATOM 659 N N . LYS A 1 84 ? -0.911 5.939 2.810 1.00 83.12 84 LYS A N 1
ATOM 660 C CA . LYS A 1 84 ? -1.994 6.900 3.037 1.00 83.12 84 LYS A CA 1
ATOM 661 C C . LYS A 1 84 ? -2.813 6.477 4.258 1.00 83.12 84 LYS A C 1
ATOM 663 O O . LYS A 1 84 ? -3.107 5.302 4.452 1.00 83.12 84 LYS A O 1
ATOM 668 N N . ARG A 1 85 ? -3.195 7.456 5.080 1.00 82.88 85 ARG A N 1
ATOM 669 C CA . ARG A 1 85 ? -4.075 7.223 6.229 1.00 82.88 85 ARG A CA 1
ATOM 670 C C . ARG A 1 85 ? -5.514 7.013 5.762 1.00 82.88 85 ARG A C 1
ATOM 672 O O . ARG A 1 85 ? -5.950 7.617 4.782 1.00 82.88 85 ARG A O 1
ATOM 679 N N . LEU A 1 86 ? -6.227 6.158 6.481 1.00 80.94 86 LEU A N 1
ATOM 680 C CA . LEU A 1 86 ? -7.666 5.958 6.364 1.00 80.94 86 LEU A CA 1
ATOM 681 C C . LEU A 1 86 ? -8.418 7.215 6.828 1.00 80.94 86 LEU A C 1
ATOM 683 O O . LEU A 1 86 ? -7.843 8.106 7.453 1.00 80.94 86 LEU A O 1
ATOM 687 N N . ALA A 1 87 ? -9.722 7.275 6.543 1.00 74.31 87 ALA A N 1
ATOM 688 C CA . ALA A 1 87 ? -10.575 8.410 6.913 1.00 74.31 87 ALA A CA 1
ATOM 689 C C . ALA A 1 87 ? -10.621 8.666 8.431 1.00 74.31 87 ALA A C 1
ATOM 691 O O . ALA A 1 87 ? -10.758 9.804 8.858 1.00 74.31 87 ALA A O 1
ATOM 692 N N . ASN A 1 88 ? -10.452 7.620 9.241 1.00 73.50 88 ASN A N 1
ATOM 693 C CA . ASN A 1 88 ? -10.355 7.697 10.701 1.00 73.50 88 ASN A CA 1
ATOM 694 C C . ASN A 1 88 ? -8.934 8.037 11.203 1.00 73.50 88 ASN A C 1
ATOM 696 O O . ASN A 1 88 ? -8.653 7.935 12.391 1.00 73.50 88 ASN A O 1
ATOM 700 N N . GLY A 1 89 ? -8.005 8.384 10.308 1.00 77.94 89 GLY A N 1
ATOM 701 C CA . GLY A 1 89 ? -6.629 8.736 10.647 1.00 77.94 89 GLY A CA 1
ATOM 702 C C . GLY A 1 89 ? -5.701 7.544 10.893 1.00 77.94 89 GLY A C 1
ATOM 703 O O . GLY A 1 89 ? -4.485 7.748 10.957 1.00 77.94 89 GLY A O 1
ATOM 704 N N . HIS A 1 90 ? -6.203 6.309 10.973 1.00 82.12 90 HIS A N 1
ATOM 705 C CA . HIS A 1 90 ? -5.359 5.127 11.159 1.00 82.12 90 HIS A CA 1
ATOM 706 C C . HIS A 1 90 ? -4.605 4.770 9.861 1.00 82.12 90 HIS A C 1
ATOM 708 O O . HIS A 1 90 ? -5.139 4.936 8.764 1.00 82.12 90 HIS A O 1
ATOM 714 N N . PRO A 1 91 ? -3.351 4.293 9.934 1.00 86.38 91 PRO A N 1
ATOM 715 C CA . PRO A 1 91 ? -2.669 3.723 8.772 1.00 86.38 91 PRO A CA 1
ATOM 716 C C . PRO A 1 91 ? -3.358 2.426 8.324 1.00 86.38 91 PRO A C 1
ATOM 718 O O . PRO A 1 91 ? -3.777 1.625 9.162 1.00 86.38 91 PRO A O 1
ATOM 721 N N . ASP A 1 92 ? -3.456 2.201 7.012 1.00 90.06 92 ASP A N 1
ATOM 722 C CA . ASP A 1 92 ? -3.981 0.949 6.454 1.00 90.06 92 ASP A CA 1
ATOM 723 C C . ASP A 1 92 ? -2.873 -0.121 6.415 1.00 90.06 92 ASP A C 1
ATOM 725 O O . ASP A 1 92 ? -2.123 -0.249 5.444 1.00 90.06 92 ASP A O 1
ATOM 729 N N . TRP A 1 93 ? -2.732 -0.883 7.504 1.00 91.12 93 TRP A N 1
ATOM 730 C CA . TRP A 1 93 ? -1.704 -1.917 7.634 1.00 91.12 93 TRP A CA 1
ATOM 731 C C . TRP A 1 93 ? -1.896 -3.070 6.644 1.00 91.12 93 TRP A C 1
ATOM 733 O O . TRP A 1 93 ? -0.904 -3.663 6.213 1.00 91.12 93 TRP A O 1
ATOM 743 N N . TYR A 1 94 ? -3.136 -3.364 6.237 1.00 91.25 94 TYR A N 1
ATOM 744 C CA . TYR A 1 94 ? -3.411 -4.369 5.206 1.00 91.25 94 TYR A CA 1
ATOM 745 C C . TYR A 1 94 ? -2.923 -3.894 3.841 1.00 91.25 94 TYR A C 1
ATOM 747 O O . TYR A 1 94 ? -2.219 -4.635 3.150 1.00 91.25 94 TYR A O 1
ATOM 755 N N . ALA A 1 95 ? -3.212 -2.639 3.485 1.00 91.81 95 ALA A N 1
ATOM 756 C CA . ALA A 1 95 ? -2.710 -2.050 2.252 1.00 91.81 95 ALA A CA 1
ATOM 757 C C . ALA A 1 95 ? -1.176 -1.972 2.247 1.00 91.81 95 ALA A C 1
ATOM 759 O O . ALA A 1 95 ? -0.563 -2.286 1.230 1.00 91.81 95 ALA A O 1
ATOM 760 N N . ILE A 1 96 ? -0.539 -1.615 3.369 1.00 93.06 96 ILE A N 1
ATOM 761 C CA . ILE A 1 96 ? 0.931 -1.549 3.482 1.00 93.06 96 ILE A CA 1
ATOM 762 C C . ILE A 1 96 ? 1.578 -2.930 3.282 1.00 93.06 96 ILE A C 1
ATOM 764 O O . ILE A 1 96 ? 2.633 -3.026 2.658 1.00 93.06 96 ILE A O 1
ATOM 768 N N . LEU A 1 97 ? 0.940 -4.011 3.746 1.00 92.81 97 LEU A N 1
ATOM 769 C CA . LEU A 1 97 ? 1.370 -5.390 3.466 1.00 92.81 97 LEU A CA 1
ATOM 770 C C . LEU A 1 97 ? 0.910 -5.922 2.100 1.00 92.81 97 LEU A C 1
ATOM 772 O O . LEU A 1 97 ? 1.138 -7.096 1.800 1.00 92.81 97 LEU A O 1
ATOM 776 N N . LEU A 1 98 ? 0.275 -5.091 1.269 1.00 90.81 98 LEU A N 1
ATOM 777 C CA . LEU A 1 98 ? -0.283 -5.473 -0.032 1.00 90.81 98 LEU A CA 1
ATOM 778 C C . LEU A 1 98 ? -1.208 -6.696 0.073 1.00 90.81 98 LEU A C 1
ATOM 780 O O . LEU A 1 98 ? -1.166 -7.602 -0.762 1.00 90.81 98 LEU A O 1
ATOM 784 N N . ALA A 1 99 ? -2.005 -6.745 1.139 1.00 91.19 99 ALA A N 1
ATOM 785 C CA . ALA A 1 99 ? -2.916 -7.834 1.452 1.00 91.19 99 ALA A CA 1
ATOM 786 C C . ALA A 1 99 ? -4.376 -7.370 1.434 1.00 91.19 99 ALA A C 1
ATOM 788 O O . ALA A 1 99 ? -4.687 -6.193 1.615 1.00 91.19 99 ALA A O 1
ATOM 789 N N . GLU A 1 100 ? -5.281 -8.322 1.226 1.00 87.00 100 GLU A N 1
ATOM 790 C CA . GLU A 1 100 ? -6.715 -8.075 1.350 1.00 87.00 100 GLU A CA 1
ATOM 791 C C . GLU A 1 100 ? -7.102 -7.816 2.811 1.00 87.00 100 GLU A C 1
ATOM 793 O O . GLU A 1 100 ? -6.464 -8.312 3.748 1.00 87.00 100 GLU A O 1
ATOM 798 N N . LYS A 1 101 ? -8.177 -7.045 3.009 1.00 83.75 101 LYS A N 1
ATOM 799 C CA . LYS A 1 101 ? -8.726 -6.810 4.347 1.00 83.75 101 LYS A CA 1
ATOM 800 C C . LYS A 1 101 ? -9.124 -8.142 4.976 1.00 83.75 101 LYS A C 1
ATOM 802 O O . LYS A 1 101 ? -9.737 -8.978 4.318 1.00 83.75 101 LYS A O 1
ATOM 807 N N . TYR A 1 102 ? -8.770 -8.319 6.247 1.00 83.31 102 TYR A N 1
ATOM 808 C CA . TYR A 1 102 ? -9.020 -9.546 7.010 1.00 83.31 102 TYR A CA 1
ATOM 809 C C . TYR A 1 102 ? -8.324 -10.800 6.456 1.00 83.31 102 TYR A C 1
ATOM 811 O O . TYR A 1 102 ? -8.716 -11.920 6.791 1.00 83.31 102 TYR A O 1
ATOM 819 N N . ALA A 1 103 ? -7.260 -10.642 5.659 1.00 88.19 103 ALA A N 1
ATOM 820 C CA . ALA A 1 103 ? -6.474 -11.769 5.168 1.00 88.19 103 ALA A CA 1
ATOM 821 C C . ALA A 1 103 ? -5.973 -12.681 6.307 1.00 88.19 103 ALA A C 1
ATOM 823 O O . ALA A 1 103 ? -5.711 -12.253 7.441 1.00 88.19 103 ALA A O 1
ATOM 824 N N . GLN A 1 104 ? -5.831 -13.966 5.978 1.00 88.94 104 GLN A N 1
ATOM 825 C CA . GLN A 1 104 ? -5.291 -14.976 6.886 1.00 88.94 104 GLN A CA 1
ATOM 826 C C . GLN A 1 104 ? -3.808 -14.721 7.179 1.00 88.94 104 GLN A C 1
ATOM 828 O O . GLN A 1 104 ? -3.080 -14.178 6.342 1.00 88.94 104 GLN A O 1
ATOM 833 N N . LEU A 1 105 ? -3.349 -15.153 8.357 1.00 90.25 105 LEU A N 1
ATOM 834 C CA . LEU A 1 105 ? -1.978 -14.918 8.822 1.00 90.25 105 LEU A CA 1
ATOM 835 C C . LEU A 1 105 ? -0.923 -15.470 7.849 1.00 90.25 105 LEU A C 1
ATOM 837 O O . LEU A 1 105 ? 0.106 -14.831 7.642 1.00 90.25 105 LEU A O 1
ATOM 841 N N . ASP A 1 106 ? -1.195 -16.598 7.192 1.00 90.88 106 ASP A N 1
ATOM 842 C CA . ASP A 1 106 ? -0.287 -17.187 6.201 1.00 90.88 106 ASP A CA 1
ATOM 843 C C . ASP A 1 106 ? -0.104 -16.299 4.966 1.00 90.88 106 ASP A C 1
ATOM 845 O O . ASP A 1 106 ? 1.019 -16.104 4.492 1.00 90.88 106 ASP A O 1
ATOM 849 N N . ALA A 1 107 ? -1.191 -15.699 4.469 1.00 90.88 107 ALA A N 1
ATOM 850 C CA . ALA A 1 107 ? -1.134 -14.767 3.347 1.00 90.88 107 ALA A CA 1
ATOM 851 C C . ALA A 1 107 ? -0.344 -13.508 3.734 1.00 90.88 107 ALA A C 1
ATOM 853 O O . ALA A 1 107 ? 0.566 -13.108 3.002 1.00 90.88 107 ALA A O 1
ATOM 854 N N . LEU A 1 108 ? -0.613 -12.957 4.925 1.00 92.56 108 LEU A N 1
ATOM 855 C CA . LEU A 1 108 ? 0.121 -11.818 5.481 1.00 92.56 108 LEU A CA 1
ATOM 856 C C . LEU A 1 108 ? 1.615 -12.130 5.623 1.00 92.56 108 LEU A C 1
ATOM 858 O O . LEU A 1 108 ? 2.452 -11.344 5.183 1.00 92.56 108 LEU A O 1
ATOM 862 N N . ARG A 1 109 ? 1.962 -13.307 6.158 1.00 93.81 109 ARG A N 1
ATOM 863 C CA . ARG A 1 109 ? 3.351 -13.760 6.312 1.00 93.81 109 ARG A CA 1
ATOM 864 C C . ARG A 1 109 ? 4.043 -13.889 4.964 1.00 93.81 109 ARG A C 1
ATOM 866 O O . ARG A 1 109 ? 5.191 -13.473 4.819 1.00 93.81 109 ARG A O 1
ATOM 873 N N . SER A 1 110 ? 3.349 -14.453 3.977 1.00 94.19 110 SER A N 1
ATOM 874 C CA . SER A 1 110 ? 3.886 -14.624 2.630 1.00 94.19 110 SER A CA 1
ATOM 875 C C . SER A 1 110 ? 4.199 -13.278 1.972 1.00 94.19 110 SER A C 1
ATOM 877 O O . SER A 1 110 ? 5.260 -13.126 1.367 1.00 94.19 110 SER A O 1
ATOM 879 N N . ASN A 1 111 ? 3.322 -12.284 2.132 1.00 93.75 111 ASN A N 1
ATOM 880 C CA . ASN A 1 111 ? 3.533 -10.947 1.591 1.00 93.75 111 ASN A CA 1
ATOM 881 C C . ASN A 1 111 ? 4.623 -10.198 2.355 1.00 93.75 111 ASN A C 1
ATOM 883 O O . ASN A 1 111 ? 5.487 -9.590 1.730 1.00 93.75 111 ASN A O 1
ATOM 887 N N . PHE A 1 112 ? 4.651 -10.317 3.682 1.00 95.12 112 PHE A N 1
ATOM 888 C CA . PHE A 1 112 ? 5.699 -9.744 4.519 1.00 95.12 112 PHE A CA 1
ATOM 889 C C . PHE A 1 112 ? 7.092 -10.245 4.111 1.00 95.12 112 PHE A C 1
ATOM 891 O O . PHE A 1 112 ? 7.978 -9.439 3.842 1.00 95.12 112 PHE A O 1
ATOM 898 N N . MET A 1 113 ? 7.280 -11.561 3.973 1.00 94.75 113 MET A N 1
ATOM 899 C CA . MET A 1 113 ? 8.568 -12.137 3.557 1.00 94.75 113 MET A CA 1
ATOM 900 C C . MET A 1 113 ? 9.004 -11.633 2.173 1.00 94.75 113 MET A C 1
ATOM 902 O O . MET A 1 113 ? 10.168 -11.280 1.983 1.00 94.75 113 MET A O 1
ATOM 906 N N . LYS A 1 114 ? 8.068 -11.543 1.215 1.00 94.81 114 LYS A N 1
ATOM 907 C CA . LYS A 1 114 ? 8.340 -10.987 -0.122 1.00 94.81 114 LYS A CA 1
ATOM 908 C C . LYS A 1 114 ? 8.757 -9.518 -0.045 1.00 94.81 114 LYS A C 1
ATOM 910 O O . LYS A 1 114 ? 9.732 -9.131 -0.682 1.00 94.81 114 LYS A O 1
ATOM 915 N N . LEU A 1 115 ? 8.040 -8.707 0.730 1.00 94.69 115 LEU A N 1
ATOM 916 C CA . LEU A 1 115 ? 8.315 -7.279 0.878 1.00 94.69 115 LEU A CA 1
ATOM 917 C C . LEU A 1 115 ? 9.665 -7.025 1.547 1.00 94.69 115 LEU A C 1
ATOM 919 O O . LEU A 1 115 ? 10.431 -6.213 1.046 1.00 94.69 115 LEU A O 1
ATOM 923 N N . ILE A 1 116 ? 10.001 -7.751 2.616 1.00 94.69 116 ILE A N 1
ATOM 924 C CA . ILE A 1 116 ? 11.301 -7.619 3.291 1.00 94.69 116 ILE A CA 1
ATOM 925 C C . ILE A 1 116 ? 12.455 -7.943 2.339 1.00 94.69 116 ILE A C 1
ATOM 927 O O . ILE A 1 116 ? 13.444 -7.215 2.316 1.00 94.69 116 ILE A O 1
ATOM 931 N N . TYR A 1 117 ? 12.310 -8.979 1.509 1.00 93.62 117 TYR A N 1
ATOM 932 C CA . TYR A 1 117 ? 13.307 -9.315 0.494 1.00 93.62 117 TYR A CA 1
ATOM 933 C C . TYR A 1 117 ? 13.458 -8.218 -0.576 1.00 93.62 117 TYR A C 1
ATOM 935 O O . TYR A 1 117 ? 14.572 -7.878 -0.968 1.00 93.62 117 TYR A O 1
ATOM 943 N N . LEU A 1 118 ? 12.348 -7.638 -1.044 1.00 93.81 118 LEU A N 1
ATOM 944 C CA . LEU A 1 118 ? 12.360 -6.601 -2.085 1.00 93.81 118 LEU A CA 1
ATOM 945 C C . LEU A 1 118 ? 12.785 -5.218 -1.568 1.00 93.81 118 LEU A C 1
ATOM 947 O O . LEU A 1 118 ? 13.302 -4.409 -2.338 1.00 93.81 118 LEU A O 1
ATOM 951 N N . LEU A 1 119 ? 12.555 -4.921 -0.292 1.00 93.56 119 LEU A N 1
ATOM 952 C CA . LEU A 1 119 ? 12.819 -3.614 0.313 1.00 93.56 119 LEU A CA 1
ATOM 953 C C . LEU A 1 119 ? 14.155 -3.538 1.055 1.00 93.56 119 LEU A C 1
ATOM 955 O O . LEU A 1 119 ? 14.496 -2.448 1.506 1.00 93.56 119 LEU A O 1
ATOM 959 N N . ASP A 1 120 ? 14.904 -4.642 1.175 1.00 91.38 120 ASP A N 1
ATOM 960 C CA . ASP A 1 120 ? 16.195 -4.669 1.873 1.00 91.38 120 ASP A CA 1
ATOM 961 C C . ASP A 1 120 ? 17.107 -3.532 1.373 1.00 91.38 120 ASP A C 1
ATOM 963 O O . ASP A 1 120 ? 17.539 -3.573 0.217 1.00 91.38 120 ASP A O 1
ATOM 967 N N . PRO A 1 121 ? 17.447 -2.536 2.215 1.00 89.25 121 PRO A N 1
ATOM 968 C CA . PRO A 1 121 ? 18.267 -1.393 1.820 1.00 89.25 121 PRO A CA 1
ATOM 969 C C . PRO A 1 121 ? 19.660 -1.775 1.307 1.00 89.25 121 PRO A C 1
ATOM 971 O O . PRO A 1 121 ? 20.301 -0.984 0.619 1.00 89.25 121 PRO A O 1
ATOM 974 N N . ARG A 1 122 ? 20.151 -2.982 1.628 1.00 88.19 122 ARG A N 1
ATOM 975 C CA . ARG A 1 122 ? 21.426 -3.498 1.104 1.00 88.19 122 ARG A CA 1
ATOM 976 C C . ARG A 1 122 ? 21.327 -3.879 -0.371 1.00 88.19 122 ARG A C 1
ATOM 978 O O . ARG A 1 122 ? 22.292 -3.711 -1.112 1.00 88.19 122 ARG A O 1
ATOM 985 N N . ALA A 1 123 ? 20.174 -4.401 -0.784 1.00 86.31 123 ALA A N 1
ATOM 986 C CA . ALA A 1 123 ? 19.921 -4.876 -2.140 1.00 86.31 123 ALA A CA 1
ATOM 987 C C . ALA A 1 123 ? 19.154 -3.853 -2.993 1.00 86.31 123 ALA A C 1
ATOM 989 O O . ALA A 1 123 ? 19.303 -3.832 -4.214 1.00 86.31 123 ALA A O 1
ATOM 990 N N . ASN A 1 124 ? 18.323 -3.020 -2.370 1.00 89.38 124 ASN A N 1
ATOM 991 C CA . ASN A 1 124 ? 17.440 -2.059 -3.012 1.00 89.38 124 ASN A CA 1
ATOM 992 C C . ASN A 1 124 ? 17.988 -0.632 -2.857 1.00 89.38 124 ASN A C 1
ATOM 994 O O . ASN A 1 124 ? 17.887 -0.015 -1.794 1.00 89.38 124 ASN A O 1
ATOM 998 N N . LYS A 1 125 ? 18.531 -0.100 -3.957 1.00 87.44 125 LYS A N 1
ATOM 999 C CA . LYS A 1 125 ? 19.138 1.238 -4.032 1.00 87.44 125 LYS A CA 1
ATOM 1000 C C . LYS A 1 125 ? 18.137 2.364 -4.331 1.00 87.44 125 LYS A C 1
ATOM 1002 O O . LYS A 1 125 ? 18.554 3.508 -4.493 1.00 87.44 125 LYS A O 1
ATOM 1007 N N . PHE A 1 126 ? 16.840 2.068 -4.441 1.00 90.56 126 PHE A N 1
ATOM 1008 C CA . PHE A 1 126 ? 15.830 3.098 -4.680 1.00 90.56 126 PHE A CA 1
ATOM 1009 C C . PHE A 1 126 ? 15.639 3.995 -3.449 1.00 90.56 126 PHE A C 1
ATOM 1011 O O . PHE A 1 126 ? 15.797 3.539 -2.311 1.00 90.56 126 PHE A O 1
ATOM 1018 N N . PRO A 1 127 ? 15.276 5.275 -3.650 1.00 89.75 127 PRO A N 1
ATOM 1019 C CA . PRO A 1 127 ? 14.989 6.179 -2.547 1.00 89.75 127 PRO A CA 1
ATOM 1020 C C . PRO A 1 127 ? 13.824 5.645 -1.710 1.00 89.75 127 PRO A C 1
ATOM 1022 O O . PRO A 1 127 ? 12.918 4.992 -2.225 1.00 89.75 127 PRO A O 1
ATOM 1025 N N . PHE A 1 128 ? 13.843 5.955 -0.413 1.00 91.25 128 PHE A N 1
ATOM 1026 C CA . PHE A 1 128 ? 12.813 5.564 0.557 1.00 91.25 128 PHE A CA 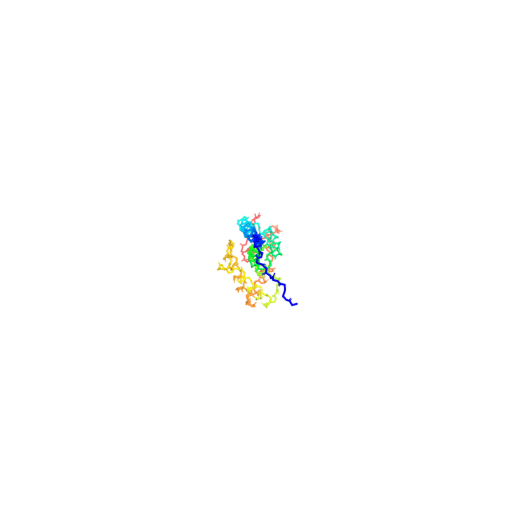1
ATOM 1027 C C . PHE A 1 128 ? 12.663 4.053 0.809 1.00 91.25 128 PHE A C 1
ATOM 1029 O O . PHE A 1 128 ? 11.755 3.674 1.548 1.00 91.25 128 PHE A O 1
ATOM 1036 N N . SER A 1 129 ? 13.554 3.198 0.289 1.00 92.44 129 SER A N 1
ATOM 1037 C CA . SER A 1 129 ? 13.532 1.748 0.553 1.00 92.44 129 SER A CA 1
ATOM 1038 C C . SER A 1 129 ? 13.513 1.432 2.053 1.00 92.44 129 SER A C 1
ATOM 1040 O O . SER A 1 129 ? 12.675 0.663 2.515 1.00 92.44 129 SER A O 1
ATOM 1042 N N . HIS A 1 130 ? 14.351 2.120 2.833 1.00 92.38 130 HIS A N 1
ATOM 1043 C CA . HIS A 1 130 ? 14.393 1.981 4.288 1.00 92.38 130 HIS A CA 1
ATOM 1044 C C . HIS A 1 130 ? 13.073 2.375 4.969 1.00 92.38 130 HIS A C 1
ATOM 1046 O O . HIS A 1 130 ? 12.527 1.596 5.743 1.00 92.38 130 HIS A O 1
ATOM 1052 N N . SER A 1 131 ? 12.515 3.541 4.632 1.00 92.06 131 SER A N 1
ATOM 1053 C CA . SER A 1 131 ? 11.252 4.019 5.218 1.00 92.06 131 SER A CA 1
ATOM 1054 C C . SER A 1 131 ? 10.058 3.124 4.847 1.00 92.06 131 SER A C 1
ATOM 1056 O O . SER A 1 131 ? 9.184 2.854 5.677 1.00 92.06 131 SER A O 1
ATOM 1058 N N . ALA A 1 132 ? 10.039 2.600 3.617 1.00 93.12 132 ALA A N 1
ATOM 1059 C CA . ALA A 1 132 ? 9.060 1.605 3.194 1.00 93.12 132 ALA A CA 1
ATOM 1060 C C . ALA A 1 132 ? 9.205 0.304 4.004 1.00 93.12 132 ALA A C 1
ATOM 1062 O O . ALA A 1 132 ? 8.209 -0.244 4.476 1.00 93.12 132 ALA A O 1
ATOM 1063 N N . MET A 1 133 ? 10.438 -0.162 4.229 1.00 93.75 133 MET A N 1
ATOM 1064 C CA . MET A 1 133 ? 10.715 -1.348 5.042 1.00 93.75 133 MET A CA 1
ATOM 1065 C C . MET A 1 133 ? 10.246 -1.170 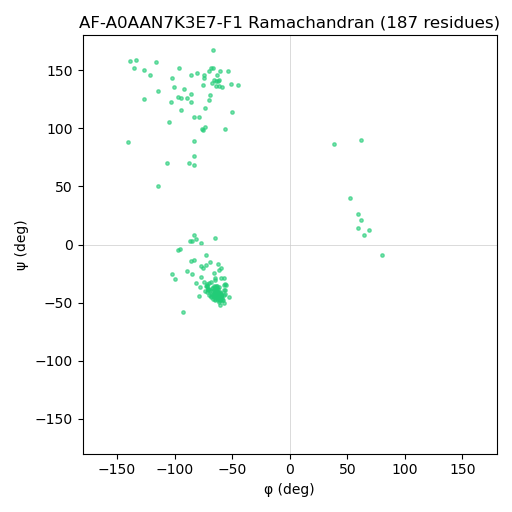6.493 1.00 93.75 133 MET A C 1
ATOM 1067 O O . MET A 1 133 ? 9.602 -2.065 7.037 1.00 93.75 133 MET A O 1
ATOM 1071 N N . GLU A 1 134 ? 10.505 -0.015 7.112 1.00 92.88 134 GLU A N 1
ATOM 1072 C CA . GLU A 1 134 ? 10.019 0.301 8.462 1.00 92.88 134 GLU A CA 1
ATOM 1073 C C . GLU A 1 134 ? 8.491 0.262 8.540 1.00 92.88 134 GLU A C 1
ATOM 1075 O O . GLU A 1 134 ? 7.933 -0.338 9.459 1.00 92.88 134 GLU A O 1
ATOM 1080 N N . SER A 1 135 ? 7.808 0.830 7.543 1.00 92.94 135 SER A N 1
ATOM 1081 C CA . SER A 1 135 ? 6.342 0.813 7.467 1.00 92.94 135 SER A CA 1
ATOM 1082 C C . SER A 1 135 ? 5.799 -0.620 7.414 1.00 92.94 135 SER A C 1
ATOM 1084 O O . SER A 1 135 ? 4.866 -0.963 8.141 1.00 92.94 135 SER A O 1
ATOM 1086 N N . VAL A 1 136 ? 6.432 -1.484 6.615 1.00 95.06 136 VAL A N 1
ATOM 1087 C CA . VAL A 1 136 ? 6.101 -2.915 6.517 1.00 95.06 136 VAL A CA 1
ATOM 1088 C C . VAL A 1 136 ? 6.351 -3.649 7.838 1.00 95.06 136 VAL A C 1
ATOM 1090 O O . VAL A 1 136 ? 5.535 -4.478 8.242 1.00 95.06 136 VAL A O 1
ATOM 1093 N N . MET A 1 137 ? 7.438 -3.338 8.551 1.00 93.94 137 MET A N 1
ATOM 1094 C CA . MET A 1 137 ? 7.708 -3.926 9.868 1.00 93.94 137 MET A CA 1
ATOM 1095 C C . MET A 1 137 ? 6.679 -3.503 10.916 1.00 93.94 137 MET A C 1
ATOM 1097 O O . MET A 1 137 ? 6.249 -4.336 11.714 1.00 93.94 137 MET A O 1
ATOM 1101 N N . MET A 1 138 ? 6.271 -2.231 10.918 1.00 92.75 138 MET A N 1
ATOM 1102 C CA . MET A 1 138 ? 5.227 -1.743 11.821 1.00 92.75 138 MET A CA 1
ATOM 1103 C C . MET A 1 138 ? 3.887 -2.426 11.534 1.00 92.75 138 MET A C 1
ATOM 1105 O O . MET A 1 138 ? 3.246 -2.909 12.466 1.00 92.75 138 MET A O 1
ATOM 1109 N N . ALA A 1 139 ? 3.519 -2.563 10.256 1.00 92.94 139 ALA A N 1
ATOM 1110 C CA . ALA A 1 139 ? 2.318 -3.287 9.845 1.00 92.94 139 ALA A CA 1
ATOM 1111 C C . ALA A 1 139 ? 2.335 -4.746 10.332 1.00 92.94 139 ALA A C 1
ATOM 1113 O O . ALA A 1 139 ? 1.376 -5.220 10.940 1.00 92.94 139 ALA A O 1
ATOM 1114 N N . TRP A 1 140 ? 3.452 -5.452 10.129 1.00 94.75 140 TRP A N 1
ATOM 1115 C CA . TRP A 1 140 ? 3.602 -6.838 10.571 1.00 94.75 140 TRP A CA 1
ATOM 1116 C C . TRP A 1 140 ? 3.546 -6.985 12.094 1.00 94.75 140 TRP A C 1
ATOM 1118 O O . TRP A 1 140 ? 2.927 -7.921 12.596 1.00 94.75 140 TRP A O 1
ATOM 1128 N N . ARG A 1 141 ? 4.132 -6.051 12.854 1.00 93.31 141 ARG A N 1
ATOM 1129 C CA . ARG A 1 141 ? 4.071 -6.071 14.325 1.00 93.31 141 ARG A CA 1
ATOM 1130 C C . ARG A 1 141 ? 2.628 -6.063 14.836 1.00 93.31 141 ARG A C 1
ATOM 1132 O O . ARG A 1 141 ? 2.344 -6.764 15.798 1.00 93.31 141 ARG A O 1
ATOM 1139 N N . VAL A 1 142 ? 1.739 -5.307 14.192 1.00 91.44 142 VAL A N 1
ATOM 1140 C CA . VAL A 1 142 ? 0.320 -5.221 14.578 1.00 91.44 142 VAL A CA 1
ATOM 1141 C C . VAL A 1 142 ? -0.471 -6.435 14.089 1.00 91.44 142 VAL A C 1
ATOM 1143 O O . VAL A 1 142 ? -1.251 -7.001 14.846 1.00 91.44 142 VAL A O 1
ATOM 1146 N N . LEU A 1 143 ? -0.261 -6.855 12.839 1.00 91.12 143 LEU A N 1
ATOM 1147 C CA . LEU A 1 143 ? -1.086 -7.880 12.188 1.00 91.12 143 LEU A CA 1
ATOM 1148 C C . LEU A 1 143 ? -0.646 -9.329 12.459 1.00 91.12 143 LEU A C 1
ATOM 1150 O O . LEU A 1 143 ? -1.397 -10.255 12.155 1.00 91.12 143 LEU A O 1
ATOM 1154 N N . SER A 1 144 ? 0.562 -9.543 12.987 1.00 91.75 144 SER A N 1
ATOM 1155 C CA . SER A 1 144 ? 1.095 -10.888 13.255 1.00 91.75 144 SER A CA 1
ATOM 1156 C C . SER A 1 144 ? 0.468 -11.568 14.470 1.00 91.75 144 SER A C 1
ATOM 1158 O O . SER A 1 144 ? 0.337 -12.791 14.480 1.00 91.75 144 SER A O 1
ATOM 1160 N N . ASP A 1 145 ? 0.083 -10.789 15.480 1.00 91.44 145 ASP A N 1
ATOM 1161 C CA . ASP A 1 145 ? -0.555 -11.285 16.693 1.00 91.44 145 ASP A CA 1
ATOM 1162 C C . ASP A 1 145 ? -2.087 -11.198 16.571 1.00 91.44 145 ASP A C 1
ATOM 1164 O O . ASP A 1 145 ? -2.605 -10.106 16.323 1.00 91.44 145 ASP A O 1
ATOM 1168 N N . PRO A 1 146 ? -2.837 -12.300 16.777 1.00 89.12 146 PRO A N 1
ATOM 1169 C CA . PRO A 1 146 ? -4.295 -12.293 16.676 1.00 89.12 146 PRO A CA 1
ATOM 1170 C C . PRO A 1 146 ? -4.970 -11.263 17.586 1.00 89.12 146 PRO A C 1
ATOM 1172 O O . PRO A 1 146 ? -5.901 -10.591 17.154 1.00 89.12 146 PRO A O 1
ATOM 1175 N N . THR A 1 147 ? -4.478 -11.079 18.817 1.00 90.69 147 THR A N 1
ATOM 1176 C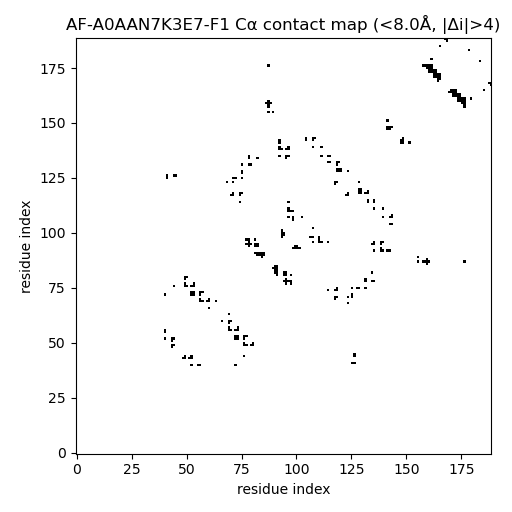 CA . THR A 1 147 ? -5.113 -10.149 19.767 1.00 90.69 147 THR A CA 1
ATOM 1177 C C . THR A 1 147 ? -4.915 -8.690 19.359 1.00 90.69 147 THR A C 1
ATOM 1179 O O . THR A 1 147 ? -5.819 -7.864 19.484 1.00 90.69 147 THR A O 1
ATOM 1182 N N . SER A 1 148 ? -3.735 -8.367 18.835 1.00 88.75 148 SER A N 1
ATOM 1183 C CA . SER A 1 148 ? -3.408 -7.042 18.307 1.00 88.75 148 SER A CA 1
ATOM 1184 C C . SER A 1 148 ? -4.144 -6.764 16.995 1.00 88.75 148 SER A C 1
ATOM 1186 O O . SER A 1 148 ? -4.647 -5.656 16.801 1.00 88.75 148 SER A O 1
ATOM 1188 N N . LYS A 1 149 ? -4.281 -7.784 16.139 1.00 89.25 149 LYS A N 1
ATOM 1189 C CA . LYS A 1 149 ? -5.076 -7.733 14.909 1.00 89.25 149 LYS A CA 1
ATOM 1190 C C . LYS A 1 149 ? -6.545 -7.436 15.203 1.00 89.25 149 LYS A C 1
ATOM 1192 O O . LYS A 1 149 ? -7.097 -6.533 14.589 1.00 89.25 149 LYS A O 1
ATOM 1197 N N . GLU A 1 150 ? -7.161 -8.128 16.160 1.00 87.81 150 GLU A N 1
ATOM 1198 C CA . GLU A 1 150 ? -8.564 -7.892 16.534 1.00 87.81 150 GLU A CA 1
ATOM 1199 C C . GLU A 1 150 ? -8.801 -6.464 17.039 1.00 87.81 150 GLU A C 1
ATOM 1201 O O . GLU A 1 150 ? -9.767 -5.814 16.639 1.00 87.81 150 GLU A O 1
ATOM 1206 N N . LYS A 1 151 ? -7.894 -5.941 17.875 1.00 87.88 151 LYS A N 1
ATOM 1207 C CA . LYS A 1 151 ? -7.962 -4.547 18.341 1.00 87.88 151 LYS A CA 1
ATOM 1208 C C . LYS A 1 151 ? -7.876 -3.562 17.180 1.00 87.88 151 LYS A C 1
ATOM 1210 O O . LYS A 1 151 ? -8.692 -2.651 17.092 1.00 87.88 151 LYS A O 1
ATOM 1215 N N . TYR A 1 152 ? -6.926 -3.775 16.274 1.00 88.25 152 TYR A N 1
ATOM 1216 C CA . TYR A 1 152 ? -6.775 -2.944 15.085 1.00 88.25 152 TYR A CA 1
ATOM 1217 C C . TYR A 1 152 ? -8.006 -3.009 14.173 1.00 88.25 152 TYR A C 1
ATOM 1219 O O . TYR A 1 152 ? -8.495 -1.973 13.732 1.00 88.25 152 TYR A O 1
ATOM 1227 N N . ASP A 1 153 ? -8.544 -4.204 13.925 1.00 88.25 153 ASP A N 1
ATOM 1228 C CA . ASP A 1 153 ? -9.735 -4.392 13.095 1.00 88.25 153 ASP A CA 1
ATOM 1229 C C . ASP A 1 153 ? -10.953 -3.666 13.695 1.00 88.25 153 ASP A C 1
ATOM 1231 O O . ASP A 1 153 ? -11.740 -3.073 12.955 1.00 88.25 153 ASP A O 1
ATOM 1235 N N . MET A 1 154 ? -11.077 -3.641 15.027 1.00 85.19 154 MET A N 1
ATOM 1236 C CA . MET A 1 154 ? -12.113 -2.888 15.739 1.00 85.19 154 MET A CA 1
ATOM 1237 C C . MET A 1 154 ? -11.921 -1.367 15.625 1.00 85.19 154 MET A C 1
ATOM 1239 O O . MET A 1 154 ? -12.887 -0.649 15.368 1.00 85.19 154 MET A O 1
ATOM 1243 N N . GLU A 1 155 ? -10.694 -0.867 15.788 1.00 83.00 155 GLU A N 1
ATOM 1244 C CA . GLU A 1 155 ? -10.369 0.561 15.640 1.00 83.00 155 GLU A CA 1
ATOM 1245 C C . GLU A 1 155 ? -10.574 1.050 14.200 1.00 83.00 155 GLU A C 1
ATOM 1247 O O . GLU A 1 155 ? -11.112 2.131 13.968 1.00 83.00 155 GLU A O 1
ATOM 1252 N N . VAL A 1 156 ? -10.202 0.238 13.209 1.00 83.62 156 VAL A N 1
ATOM 1253 C CA . VAL A 1 156 ? -10.367 0.573 11.790 1.00 83.62 156 VAL A CA 1
ATOM 1254 C C . VAL A 1 156 ? -11.824 0.522 11.344 1.00 83.62 156 VAL A C 1
ATOM 1256 O O . VAL A 1 156 ? -12.222 1.304 10.481 1.00 83.62 156 VAL A O 1
ATOM 1259 N N . ALA A 1 157 ? -12.619 -0.385 11.913 1.00 80.50 157 ALA A N 1
ATOM 1260 C CA . ALA A 1 157 ? -14.050 -0.467 11.643 1.00 80.50 157 AL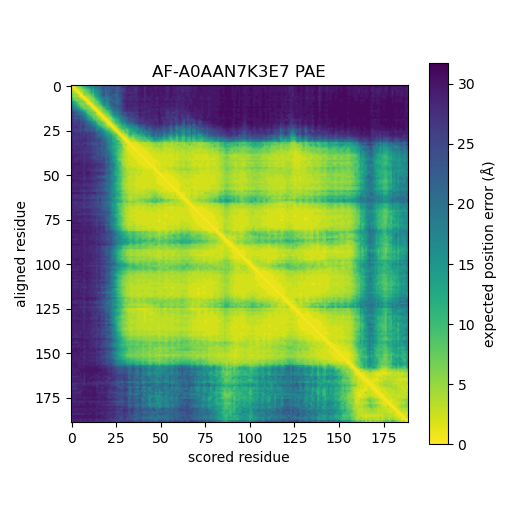A A CA 1
ATOM 1261 C C . ALA A 1 157 ? -14.847 0.680 12.283 1.00 80.50 157 ALA A C 1
ATOM 1263 O O . ALA A 1 157 ? -15.988 0.920 11.882 1.00 80.50 157 ALA A O 1
ATOM 1264 N N . ALA A 1 158 ? -14.277 1.389 13.262 1.00 75.00 158 ALA A N 1
ATOM 1265 C CA . ALA A 1 158 ? -14.934 2.533 13.868 1.00 75.00 158 ALA A CA 1
ATOM 1266 C C . ALA A 1 158 ? -15.130 3.664 12.837 1.00 75.00 158 ALA A C 1
ATOM 1268 O O . ALA A 1 158 ? -14.216 3.969 12.061 1.00 75.00 158 ALA A O 1
ATOM 1269 N N . PRO A 1 159 ? -16.316 4.299 12.806 1.00 70.44 159 PRO A N 1
ATOM 1270 C CA . PRO A 1 159 ? -16.569 5.405 11.895 1.00 70.44 159 PRO A CA 1
ATOM 1271 C C . PRO A 1 159 ? -15.639 6.580 12.219 1.00 70.44 159 PRO A C 1
ATOM 1273 O O . PRO A 1 159 ? -15.311 6.819 13.377 1.00 70.44 159 PRO A O 1
ATOM 1276 N N . ALA A 1 160 ? -15.217 7.323 11.194 1.00 74.81 160 ALA A N 1
ATOM 1277 C CA . ALA A 1 160 ? -14.340 8.485 11.367 1.00 74.81 160 ALA A CA 1
ATOM 1278 C C . ALA A 1 160 ? -15.018 9.631 12.138 1.00 74.81 160 ALA A C 1
ATOM 1280 O O . ALA A 1 160 ? -14.336 10.439 12.768 1.00 74.81 160 ALA A O 1
ATOM 1281 N N . THR A 1 161 ? -16.350 9.680 12.106 1.00 82.50 161 THR A N 1
ATOM 1282 C CA . THR A 1 161 ? -17.171 10.674 12.793 1.00 82.50 161 THR A CA 1
ATOM 1283 C C . THR A 1 161 ? -18.329 10.017 13.540 1.00 82.50 161 THR A C 1
ATOM 1285 O O . THR A 1 161 ? -18.722 8.881 13.263 1.00 82.50 161 THR A O 1
ATOM 1288 N N . PHE A 1 162 ? -18.866 10.723 14.530 1.00 85.00 162 PHE A N 1
ATOM 1289 C CA . PHE A 1 162 ? -20.085 10.351 15.234 1.00 85.00 162 PHE A CA 1
ATOM 1290 C C . PHE A 1 162 ? -20.990 11.569 15.400 1.00 85.00 162 PHE A C 1
ATOM 1292 O O . PHE A 1 162 ? -20.527 12.707 15.459 1.00 85.00 162 PHE A O 1
ATOM 1299 N N . TYR A 1 163 ? -22.293 11.312 15.480 1.00 88.81 163 TYR A N 1
ATOM 1300 C CA . TYR A 1 163 ? -23.299 12.344 15.683 1.00 88.81 163 TYR A CA 1
ATOM 1301 C C . TYR A 1 163 ? -23.729 12.371 17.145 1.00 88.81 163 TYR A C 1
ATOM 1303 O O . TYR A 1 163 ? -24.013 11.324 17.732 1.00 88.81 163 TYR A O 1
ATOM 1311 N N . THR A 1 164 ? -23.828 13.564 17.722 1.00 89.25 164 THR A N 1
ATOM 1312 C CA . THR A 1 164 ? -24.459 13.765 19.029 1.00 89.25 164 THR A CA 1
ATOM 1313 C C . THR A 1 164 ? -25.534 14.836 18.950 1.00 89.25 164 THR A C 1
ATOM 1315 O O . THR A 1 164 ? -25.478 15.753 18.133 1.00 89.25 164 THR A O 1
ATOM 1318 N N . LEU A 1 165 ? -26.546 14.693 19.801 1.00 92.50 165 LEU A N 1
ATOM 1319 C CA . LEU A 1 165 ? -27.610 15.672 19.978 1.00 92.50 165 LEU A CA 1
ATOM 1320 C C . LEU A 1 165 ? -27.275 16.548 21.183 1.00 92.50 165 LEU A C 1
ATOM 1322 O O . LEU A 1 165 ? -27.054 16.028 22.278 1.00 92.50 165 LEU A O 1
ATOM 1326 N N . CYS A 1 166 ? -27.287 17.870 21.009 1.00 92.12 166 CYS A N 1
ATOM 1327 C CA . CYS A 1 166 ? -27.231 18.776 22.151 1.00 92.12 166 CYS A CA 1
ATOM 1328 C C . CYS A 1 166 ? -28.562 18.717 22.928 1.00 92.12 166 CYS A C 1
ATOM 1330 O O . CYS A 1 166 ? -29.606 18.997 22.338 1.00 92.12 166 CYS A O 1
ATOM 1332 N N . PRO A 1 167 ? -28.569 18.432 24.244 1.00 90.81 167 PRO A N 1
ATOM 1333 C CA . PRO A 1 167 ? -29.805 18.357 25.029 1.00 90.81 167 PRO A CA 1
ATOM 1334 C C . PRO A 1 167 ? -30.497 19.717 25.226 1.00 90.81 167 PRO A C 1
ATOM 1336 O O . PRO A 1 167 ? -31.660 19.753 25.616 1.00 90.81 167 PRO A O 1
ATOM 1339 N N . TYR A 1 168 ? -29.804 20.833 24.971 1.00 91.62 168 TYR A N 1
ATOM 1340 C CA . TYR A 1 168 ? -30.353 22.181 25.143 1.00 91.62 168 TYR A CA 1
ATOM 1341 C C . TYR A 1 168 ? -30.972 22.719 23.849 1.00 91.62 168 TYR A C 1
ATOM 1343 O O . TYR A 1 168 ? -32.157 23.043 23.811 1.00 91.62 168 TYR A O 1
ATOM 1351 N N . CYS A 1 169 ? -30.190 22.795 22.768 1.00 94.44 169 CYS A N 1
ATOM 1352 C CA . CYS A 1 169 ? -30.652 23.358 21.496 1.00 94.44 169 CYS A CA 1
ATOM 1353 C C . CYS A 1 169 ? -31.161 22.309 20.494 1.00 94.44 169 CYS A C 1
ATOM 1355 O O . CYS A 1 169 ? -31.650 22.689 19.434 1.00 94.44 169 CYS A O 1
ATOM 1357 N N . HIS A 1 170 ? -31.066 21.011 20.812 1.00 90.56 170 HIS A N 1
ATOM 1358 C CA . HIS A 1 170 ? -31.490 19.884 19.963 1.00 90.56 170 HIS A CA 1
ATOM 1359 C C . HIS A 1 170 ? -30.797 19.810 18.595 1.00 90.56 170 HIS A C 1
ATOM 1361 O O . HIS A 1 170 ? -31.226 19.070 17.709 1.00 90.56 170 HIS A O 1
ATOM 1367 N N . TYR A 1 171 ? -29.702 20.549 18.420 1.00 92.12 171 TYR A N 1
ATOM 1368 C CA . TYR A 1 171 ? -28.911 20.506 17.203 1.00 92.12 171 TYR A CA 1
ATOM 1369 C C . TYR A 1 171 ? -28.073 19.223 17.152 1.00 92.12 171 TYR A C 1
ATOM 1371 O O . TYR A 1 171 ? -27.481 18.822 18.159 1.00 92.12 171 TYR A O 1
ATOM 1379 N N . ILE A 1 172 ? -28.033 18.589 15.976 1.00 91.25 172 ILE A N 1
ATOM 1380 C CA . ILE A 1 172 ? -27.178 17.432 15.701 1.00 91.25 172 ILE A CA 1
ATOM 1381 C C . ILE A 1 172 ? -25.813 17.947 15.266 1.00 91.25 172 ILE A C 1
ATOM 1383 O O . ILE A 1 172 ? -25.707 18.684 14.286 1.00 91.25 172 ILE A O 1
ATOM 1387 N N . ILE A 1 173 ? -24.775 17.535 15.980 1.00 90.06 173 ILE A N 1
ATOM 1388 C CA . ILE A 1 173 ? -23.400 17.936 15.711 1.00 90.06 173 ILE A CA 1
ATOM 1389 C C . ILE A 1 173 ? -22.623 16.700 15.280 1.00 90.06 173 ILE A C 1
ATOM 1391 O O . ILE A 1 173 ? -22.709 15.647 15.915 1.00 90.06 173 ILE A O 1
ATOM 1395 N N . GLU A 1 174 ? -21.878 16.836 14.190 1.00 90.88 174 GLU A N 1
ATOM 1396 C CA . GLU A 1 174 ? -20.917 15.836 13.748 1.00 90.88 174 GLU A CA 1
ATOM 1397 C C . GLU A 1 174 ? -19.558 16.126 14.385 1.00 90.88 174 GLU A C 1
ATOM 1399 O O . GLU A 1 174 ? -19.035 17.235 14.267 1.00 90.88 174 GLU A O 1
ATOM 1404 N N . TYR A 1 175 ? -18.992 15.127 15.054 1.00 83.94 175 TYR A N 1
ATOM 1405 C CA . TYR A 1 175 ? -17.675 15.197 15.674 1.00 83.94 175 TYR A CA 1
ATOM 1406 C C . TYR A 1 175 ? -16.761 14.122 15.097 1.00 83.94 175 TYR A C 1
ATOM 1408 O O . TYR A 1 175 ? -17.206 13.011 14.814 1.00 83.94 175 TYR A O 1
ATOM 1416 N N . GLU A 1 176 ? -15.467 14.419 14.973 1.00 83.00 176 GLU A N 1
ATOM 1417 C CA . GLU A 1 176 ? -14.456 13.391 14.705 1.00 83.00 176 GLU A CA 1
ATOM 1418 C C . GLU A 1 176 ? -14.418 12.373 15.848 1.00 83.00 176 GLU A C 1
ATOM 1420 O O . GLU A 1 176 ? -14.509 12.735 17.019 1.00 83.00 176 GLU A O 1
ATOM 1425 N N . PHE A 1 177 ? -14.232 11.095 15.529 1.00 78.75 177 PHE A N 1
ATOM 1426 C CA . PHE A 1 177 ? -14.227 10.008 16.513 1.00 78.75 177 PHE A CA 1
ATOM 1427 C C . PHE A 1 177 ? -13.110 10.133 17.558 1.00 78.75 177 PHE A C 1
ATOM 1429 O O . PHE A 1 177 ? -13.209 9.554 18.633 1.00 78.75 177 PHE A O 1
ATOM 1436 N N . VAL A 1 178 ? -12.087 10.953 17.293 1.00 76.94 178 VAL A N 1
ATOM 1437 C CA . VAL A 1 178 ? -11.062 11.351 18.275 1.00 76.94 178 VAL A CA 1
ATOM 1438 C C . VAL A 1 178 ? -11.685 12.006 19.516 1.00 76.94 178 VAL A C 1
ATOM 1440 O O . VAL A 1 178 ? -11.144 11.890 20.611 1.00 76.94 178 VAL A O 1
ATOM 1443 N N . TYR A 1 179 ? -12.840 12.660 19.363 1.00 80.00 179 TYR A N 1
ATOM 1444 C CA . TYR A 1 179 ? -13.581 13.300 20.449 1.00 80.00 179 TYR A CA 1
ATOM 1445 C C . TYR A 1 179 ? -14.515 12.356 21.213 1.00 80.00 179 TYR A C 1
ATOM 1447 O O . TYR A 1 179 ? -15.248 12.795 22.104 1.00 80.00 179 TYR A O 1
ATOM 1455 N N . LYS A 1 180 ? -14.524 11.067 20.867 1.00 76.44 180 LYS A N 1
ATOM 1456 C CA . LYS A 1 180 ? -15.309 10.070 21.584 1.00 76.44 180 LYS A CA 1
ATOM 1457 C C . LYS A 1 180 ? -14.834 9.993 23.041 1.00 76.44 180 LYS A C 1
ATOM 1459 O O . LYS A 1 180 ? -13.640 10.025 23.312 1.00 76.44 180 LYS A O 1
ATOM 1464 N N . ASP A 1 181 ? -15.791 9.931 23.964 1.00 78.94 181 ASP A N 1
ATOM 1465 C CA . ASP A 1 181 ? -15.586 9.907 25.423 1.00 78.94 181 ASP A CA 1
ATOM 1466 C C . ASP A 1 181 ? -15.041 11.211 26.053 1.00 78.94 181 ASP A C 1
ATOM 1468 O O . ASP A 1 181 ? -14.680 11.229 27.231 1.00 78.94 181 ASP A O 1
ATOM 1472 N N . LEU A 1 182 ? -15.040 12.332 25.317 1.00 85.19 182 LEU A N 1
ATOM 1473 C CA . LEU A 1 182 ? -14.759 13.664 25.867 1.00 85.19 182 LEU A CA 1
ATOM 1474 C C . LEU A 1 182 ? -16.041 14.434 26.218 1.00 85.19 182 LEU A C 1
ATOM 1476 O O . LEU A 1 182 ? -17.087 14.284 25.586 1.00 85.19 182 LEU A O 1
ATOM 1480 N N . CYS A 1 183 ? -15.938 15.330 27.202 1.00 86.06 183 CYS A N 1
ATOM 1481 C CA . CYS A 1 183 ? -16.983 16.310 27.496 1.00 86.06 183 CYS A CA 1
ATOM 1482 C C . CYS A 1 183 ? -16.934 17.440 26.460 1.00 86.06 183 CYS A C 1
ATOM 1484 O O . CYS A 1 183 ? -16.106 18.347 26.559 1.00 86.06 183 CYS A O 1
ATOM 1486 N N . LEU A 1 184 ? -17.816 17.380 25.466 1.00 87.88 184 LEU A N 1
ATOM 1487 C CA . LEU A 1 184 ? -17.899 18.369 24.394 1.00 87.88 184 LEU A CA 1
ATOM 1488 C C . LEU A 1 184 ? -18.900 19.469 24.752 1.00 87.88 184 LEU A C 1
ATOM 1490 O O . LEU A 1 184 ? -20.012 19.192 25.201 1.00 87.88 184 LEU A O 1
ATOM 1494 N N . GLN A 1 185 ? -18.502 20.723 24.543 1.00 88.94 185 GLN A N 1
ATOM 1495 C CA . GLN A 1 185 ? -19.411 21.863 24.629 1.00 88.94 185 GLN A CA 1
ATOM 1496 C C . GLN A 1 185 ? -20.125 22.064 23.293 1.00 88.94 185 GLN A C 1
ATOM 1498 O O . GLN A 1 185 ? -19.560 21.829 22.220 1.00 88.94 185 GLN A O 1
ATOM 1503 N N . CYS A 1 186 ? -21.379 22.503 23.364 1.00 90.00 186 CYS A N 1
ATOM 1504 C CA . CYS A 1 186 ? -22.133 22.859 22.176 1.00 90.00 186 CYS A CA 1
ATOM 1505 C C . CYS A 1 186 ? -21.529 24.135 21.566 1.00 90.00 186 CYS A C 1
ATOM 1507 O O . CYS A 1 186 ? -21.385 25.124 22.276 1.00 90.00 186 CYS A O 1
ATOM 1509 N N . PRO A 1 187 ? -21.210 24.173 20.263 1.00 86.00 187 PRO A N 1
ATOM 1510 C CA . PRO A 1 187 ? -20.699 25.386 19.627 1.00 86.00 187 PRO A CA 1
ATOM 1511 C C . PRO A 1 187 ? -21.778 26.466 19.438 1.00 86.00 187 PRO A C 1
ATOM 1513 O O . PRO A 1 187 ? -21.465 27.577 19.021 1.00 86.00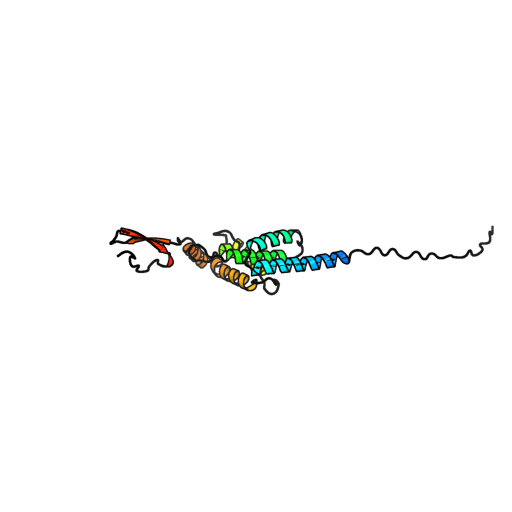 187 PRO A O 1
ATOM 1516 N N . ILE A 1 188 ? -23.048 26.134 19.693 1.00 88.06 188 ILE A N 1
ATOM 1517 C CA . ILE A 1 188 ? -24.204 27.002 19.434 1.00 88.06 188 ILE A CA 1
ATOM 1518 C C . ILE A 1 188 ? -24.732 27.665 20.718 1.00 88.06 188 ILE A C 1
ATOM 1520 O O . ILE A 1 188 ? -25.353 28.722 20.619 1.00 88.06 188 ILE A O 1
ATOM 1524 N N . CYS A 1 189 ? -24.520 27.082 21.905 1.00 86.38 189 CYS A N 1
ATOM 1525 C CA . CYS A 1 189 ? -25.095 27.572 23.164 1.00 86.38 189 CYS A CA 1
ATOM 1526 C C . CYS A 1 189 ? -24.118 27.524 24.337 1.00 86.38 189 CYS A C 1
ATOM 1528 O O . CYS A 1 189 ? -23.412 26.497 24.459 1.00 86.38 189 CYS A O 1
#

InterPro domains:
  IPR001623 DnaJ domain [PF00226] (92-153)
  IPR036869 Chaperone J-domain superfamily [G3DSA:1.10.287.110] (87-161)
  IPR036869 Chaperone J-domain superfamily [SSF46565] (87-155)
  IPR053052 Imprinting Balance Regulator [PTHR45496] (38-189)

Solvent-accessible surface area (backbone atoms only — not comparable to full-atom values): 11181 Å² total; per-residue (Å²): 135,86,82,87,83,76,90,78,81,86,77,86,83,82,74,74,77,86,79,81,81,81,72,72,72,60,57,55,55,51,51,57,49,48,53,54,52,52,51,50,45,43,52,27,55,75,73,64,38,29,69,60,33,34,57,49,22,57,56,43,36,72,79,41,69,91,51,64,60,33,57,24,54,27,50,41,24,50,28,57,61,25,66,46,58,43,90,61,66,47,71,39,45,41,46,36,45,74,43,60,85,89,58,54,66,67,60,51,50,55,36,45,56,52,49,54,68,40,26,32,59,92,82,26,86,55,80,62,19,56,62,38,41,51,52,40,51,55,29,46,66,40,57,71,39,69,72,50,30,53,52,48,55,53,61,68,68,44,62,41,54,47,78,47,70,40,91,84,81,65,49,77,45,81,39,54,45,86,55,62,97,55,93,76,79,60,94,86,108

Secondary structure (DSSP, 8-state):
----------------------SSHHHHHHHHHHHHHHHHHHHHHHTT-HHHHHHHHHHHHHH-TT-SHHHHHHHHHHHHHHTPBPTTS-B-HHHHTT--TT--HHHHHHHHHHHHHHH-TTT--STTHHHHHHHHHHHHHHHSSHHHHHHHHHHHHS-SEEEEE-TTT--EEEEEGGGTTS-PPPS--